Protein AF-A0A421F7A3-F1 (afdb_monomer)

Organism: NCBI:txid325452

Solvent-accessible surface area (backbone atoms only — not comparable to full-atom values): 16219 Å² total; per-residue (Å²): 132,57,74,64,58,56,51,49,53,54,50,51,52,54,53,38,51,59,29,18,36,45,51,35,39,59,66,78,71,56,73,90,42,76,33,44,55,54,24,58,73,71,44,53,72,66,60,50,53,49,47,54,53,28,51,54,48,29,50,51,29,60,73,67,74,49,69,57,57,67,76,59,28,70,71,48,60,22,86,65,73,85,46,61,71,44,26,56,51,35,44,50,54,49,49,54,50,46,55,60,51,56,63,45,57,67,56,53,73,72,53,71,67,60,66,65,50,51,54,50,52,51,52,52,49,50,57,49,53,50,50,57,52,52,53,50,53,51,51,52,50,52,49,55,53,50,52,53,54,50,52,55,51,39,53,54,51,36,55,53,29,54,75,70,74,44,94,65,78,72,79,85,83,81,93,78,55,65,82,63,44,65,76,56,62,80,64,76,81,80,83,91,71,98,70,79,65,51,63,61,34,48,54,49,34,57,48,48,74,32,67,71,48,30,53,52,39,22,56,74,70,68,42,73,73,83,50,59,67,40,49,50,49,27,51,50,42,54,58,39,71,77,45,58,71,74,59,27,54,62,64,27,64,85,40,97,76,20,86,88,52,80,76,84,72,75,77,80,84,72,87,72,93,63,76,68,121

InterPro domains:
  IPR003197 Cytochrome b-c1 complex subunit 7 [PF02271] (2-98)
  IPR021475 Plasticity-Associated Neural Transcript Short/Early meiotic induction protein 1-like [PF11326] (195-271)
  IPR021475 Plasticity-Associated Neural Transcript Short/Early meiotic induction protein 1-like [PTHR28052] (119-275)
  IPR036544 Cytochrome b-c1 complex subunit 7 superfamily [G3DSA:1.10.1090.10] (2-103)
  IPR036544 Cytochrome b-c1 complex subunit 7 superfamily [SSF81524] (19-101)

Mean predicted aligned error: 20.63 Å

Radius of gyration: 34.87 Å; Cα contacts (8 Å, |Δi|>4): 153; chains: 1; bounding box: 75×52×94 Å

Sequence (277 aa):
MSLISKVAGLYQKSVSKSFGMYGLKYDDALVDTAAVQTALHWVTGEDYQSRTKRIARAADCSLKRSYLPDEIQAIQRPLDFYMSDKVVEAEKLAEERADLTRCNEDKYKQRSAAAISIAYLRAAAEKKKSRDREFARELFREETEFRKKITVKIEQANKMMTVLGSSKSFNVMSDSNIERAARFLQEEDGEGSKKMSCRWFLDRSFYCVTPGNQMTHFYRHGRVDECKTTWKNMYLCYRSSMMNEDKREEFLKDTPLDASKPSHVADVWEQKETPGW

Foldseek 3Di:
DDPVVVVVVVVVVVVLLVCLFLLAAPLLPDDPDPLNVVLLVVADPVVNVVSVVSVVSSVVCVVVVHTDDPVSSVVGDRHPDRRVVSSVVSVVVVVVVVVVVVVVVVVCVVDCPPPVVVVVVVVVVVVVVVVVVVVVVVVVVVVVVVVVVVVVVQVVVQVVCVVVVHPDHDDDDDPDCPVVCVVVPPDDDDDDDPQDDLVVLVVVLVCLPDPVNQVVCCQVPVDGDPSPLSVVVSVLSVVLVPDDPVVSQVSPPPDPNHPPDDDPDDPDDDDDPDGND

Secondary structure (DSSP, 8-state):
--HHHHHHHHHHHHHHHHHHHHT--GGGGS---HHHHHHHHTS-HHHHHHHHHHHHHHHHHHHTT----HHHHHH--TT--SSHHHHHHHHHHHHHHHHHHHHHHHHHHHS-THHHHHHHHHHHHHHHHHHHHHHHHHHHHHHHHHHHHHHHHHHHHHHHHHHTT------PPPSSSHHHHHHHTTSS--SS-----HHHHHHHHHHHHSHHHHHHHHHHHSS----HHHHHHHHHHHHHHTS-HHHHHHHHHTSTT-TTSPP------PPPSS---

pLDDT: mean 79.02, std 17.29, range [28.59, 97.75]

Structure (mmCIF, N/CA/C/O backbone):
data_AF-A0A421F7A3-F1
#
_entry.id   AF-A0A421F7A3-F1
#
loop_
_atom_site.group_PDB
_atom_site.id
_atom_site.type_symbol
_atom_site.label_atom_id
_atom_site.label_alt_id
_atom_site.label_comp_id
_atom_site.label_asym_id
_atom_site.label_entity_id
_atom_site.label_seq_id
_atom_site.pdbx_PDB_ins_code
_atom_site.Cartn_x
_atom_site.Cartn_y
_atom_site.Cartn_z
_atom_site.occupancy
_atom_site.B_iso_or_equiv
_atom_site.auth_seq_id
_atom_site.auth_comp_id
_atom_site.auth_asym_id
_atom_site.auth_atom_id
_atom_site.pdbx_PDB_model_num
ATOM 1 N N . MET A 1 1 ? 23.385 5.452 -31.930 1.00 61.88 1 MET A N 1
ATOM 2 C CA . MET A 1 1 ? 23.021 5.058 -30.548 1.00 61.88 1 MET A CA 1
ATOM 3 C C . MET A 1 1 ? 23.371 6.202 -29.609 1.00 61.88 1 MET A C 1
ATOM 5 O O . MET A 1 1 ? 24.553 6.472 -29.424 1.00 61.88 1 MET A O 1
ATOM 9 N N . SER A 1 2 ? 22.361 6.913 -29.098 1.00 87.50 2 SER A N 1
ATOM 10 C CA . SER A 1 2 ? 22.532 8.040 -28.164 1.00 87.50 2 SER A CA 1
ATOM 11 C C . SER A 1 2 ? 23.306 7.606 -26.909 1.00 87.50 2 SER A C 1
ATOM 13 O O . SER A 1 2 ? 23.197 6.451 -26.493 1.00 87.50 2 SER A O 1
ATOM 15 N N . LEU A 1 3 ? 24.065 8.508 -26.279 1.00 91.12 3 LEU A N 1
ATOM 16 C CA . LEU A 1 3 ? 24.760 8.243 -25.009 1.00 91.12 3 LEU A CA 1
ATOM 17 C C . LEU A 1 3 ? 23.792 7.673 -23.951 1.00 91.12 3 LEU A C 1
ATOM 19 O O . LEU A 1 3 ? 24.123 6.723 -23.247 1.00 91.12 3 LEU A O 1
ATOM 23 N N . ILE A 1 4 ? 22.552 8.171 -23.954 1.00 93.19 4 ILE A N 1
ATOM 24 C CA . ILE A 1 4 ? 21.453 7.732 -23.085 1.00 93.19 4 ILE A CA 1
ATOM 25 C C . ILE A 1 4 ? 21.137 6.246 -23.291 1.00 93.19 4 ILE A C 1
ATOM 27 O O . ILE A 1 4 ? 21.011 5.510 -22.320 1.00 93.19 4 ILE A O 1
ATOM 31 N N . SER A 1 5 ? 21.085 5.768 -24.539 1.00 93.44 5 SER A N 1
ATOM 32 C CA . SER A 1 5 ? 20.798 4.353 -24.831 1.00 93.44 5 SER A CA 1
ATOM 33 C C . SER A 1 5 ? 21.879 3.406 -24.296 1.00 93.44 5 SER A C 1
ATOM 35 O O . SER A 1 5 ? 21.574 2.312 -23.828 1.00 93.44 5 SER A O 1
ATOM 37 N N . LYS A 1 6 ? 23.147 3.841 -24.298 1.00 94.31 6 LYS A N 1
ATOM 38 C CA . LYS A 1 6 ? 24.259 3.055 -23.745 1.00 94.31 6 LYS A CA 1
ATOM 39 C C . LYS A 1 6 ? 24.191 2.997 -22.219 1.00 94.31 6 LYS A C 1
ATOM 41 O O . LYS A 1 6 ? 24.349 1.922 -21.648 1.00 94.31 6 LYS A O 1
ATOM 46 N N . VAL A 1 7 ? 23.915 4.133 -21.575 1.00 95.81 7 VAL A N 1
ATOM 47 C CA . VAL A 1 7 ? 23.733 4.215 -20.115 1.00 95.81 7 VAL A CA 1
ATOM 48 C C . VAL A 1 7 ? 22.524 3.386 -19.672 1.00 95.81 7 VAL A C 1
ATOM 50 O O . VAL A 1 7 ? 22.637 2.603 -18.732 1.00 95.81 7 VAL A O 1
ATOM 53 N N . ALA A 1 8 ? 21.406 3.473 -20.397 1.00 95.50 8 ALA A N 1
ATOM 54 C CA . ALA A 1 8 ? 20.211 2.675 -20.140 1.00 95.50 8 ALA A CA 1
ATOM 55 C C . ALA A 1 8 ? 20.500 1.169 -20.228 1.00 95.50 8 ALA A C 1
ATOM 57 O O . ALA A 1 8 ? 20.115 0.423 -19.333 1.00 95.50 8 ALA A O 1
ATOM 58 N N . GLY A 1 9 ? 21.258 0.723 -21.236 1.00 95.56 9 GLY A N 1
ATOM 59 C CA . GLY A 1 9 ? 21.658 -0.681 -21.356 1.00 95.56 9 GLY A CA 1
ATOM 60 C C . GLY A 1 9 ? 22.547 -1.174 -20.205 1.00 95.56 9 GLY A C 1
ATOM 61 O O . GLY A 1 9 ? 22.405 -2.314 -19.760 1.00 95.56 9 GLY A O 1
ATOM 62 N N . LEU A 1 10 ? 23.447 -0.332 -19.684 1.00 95.56 10 LEU A N 1
ATOM 63 C CA . LEU A 1 10 ? 24.256 -0.666 -18.502 1.00 95.56 10 LEU A CA 1
ATOM 64 C C . LEU A 1 10 ? 23.389 -0.783 -17.243 1.00 95.56 10 LEU A C 1
ATOM 66 O O . LEU A 1 10 ? 23.525 -1.747 -16.487 1.00 95.56 10 LEU A O 1
ATOM 70 N N . TYR A 1 11 ? 22.470 0.164 -17.050 1.00 95.44 11 TYR A N 1
ATOM 71 C CA . TYR A 1 11 ? 21.529 0.142 -15.935 1.00 95.44 11 TYR A CA 1
ATOM 72 C C . TYR A 1 11 ? 20.622 -1.091 -15.991 1.00 95.44 11 TYR A C 1
ATOM 74 O O . TYR A 1 11 ? 20.520 -1.827 -15.014 1.00 95.44 11 TYR A O 1
ATOM 82 N N . GLN A 1 12 ? 20.057 -1.388 -17.160 1.00 95.12 12 GLN A N 1
ATOM 83 C CA . GLN A 1 12 ? 19.213 -2.555 -17.391 1.00 95.12 12 GLN A CA 1
ATOM 84 C C . GLN A 1 12 ? 19.932 -3.865 -17.041 1.00 95.12 12 GLN A C 1
ATOM 86 O O . GLN A 1 12 ? 19.334 -4.737 -16.412 1.00 95.12 12 GLN A O 1
ATOM 91 N N . LYS A 1 13 ? 21.221 -4.005 -17.382 1.00 95.19 13 LYS A N 1
ATOM 92 C CA . LYS A 1 13 ? 22.033 -5.170 -16.987 1.00 95.19 13 LYS A CA 1
ATOM 93 C C . LYS A 1 13 ? 22.236 -5.255 -15.475 1.00 95.19 13 LYS A C 1
ATOM 95 O O . LYS A 1 13 ? 22.105 -6.340 -14.915 1.00 95.19 13 LYS A O 1
ATOM 100 N N . SER A 1 14 ? 22.530 -4.130 -14.825 1.00 96.12 14 SER A N 1
ATOM 101 C CA . SER A 1 14 ? 22.679 -4.059 -13.365 1.00 96.12 14 SER A CA 1
ATOM 102 C C . SER A 1 14 ? 21.389 -4.480 -12.654 1.00 96.12 14 SER A C 1
ATOM 104 O O . SER A 1 14 ? 21.396 -5.372 -11.810 1.00 96.12 14 SER A O 1
ATOM 106 N N . VAL A 1 15 ? 20.259 -3.916 -13.082 1.00 95.25 15 VAL A N 1
ATOM 107 C CA . VAL A 1 15 ? 18.926 -4.224 -12.559 1.00 95.25 15 VAL A CA 1
ATOM 108 C C . VAL A 1 15 ? 18.556 -5.687 -12.799 1.00 95.25 15 VAL A C 1
ATOM 110 O O . VAL A 1 15 ? 18.125 -6.372 -11.875 1.00 95.25 15 VAL A O 1
ATOM 113 N N . SER A 1 16 ? 18.793 -6.203 -14.008 1.00 94.31 16 SER A N 1
ATOM 114 C CA . SER A 1 16 ? 18.526 -7.609 -14.336 1.00 94.31 16 SER A CA 1
ATOM 115 C C . SER A 1 16 ? 19.348 -8.557 -13.465 1.00 94.31 16 SER A C 1
ATOM 117 O O . SER A 1 16 ? 18.815 -9.548 -12.976 1.00 94.31 16 SER A O 1
ATOM 119 N N . LYS A 1 17 ? 20.623 -8.238 -13.207 1.00 94.69 17 LYS A N 1
ATOM 120 C CA . LYS A 1 17 ? 21.463 -9.020 -12.293 1.00 94.69 17 LYS A CA 1
ATOM 121 C C . LYS A 1 17 ? 20.878 -9.023 -10.879 1.00 94.69 17 LYS A C 1
ATOM 123 O O . LYS A 1 17 ? 20.743 -10.088 -10.287 1.00 94.69 17 LYS A O 1
ATOM 128 N N . SER A 1 18 ? 20.473 -7.858 -10.373 1.00 94.31 18 SER A N 1
ATOM 129 C CA . SER A 1 18 ? 19.852 -7.728 -9.050 1.00 94.31 18 SER A CA 1
ATOM 130 C C . SER A 1 18 ? 18.579 -8.556 -8.906 1.00 94.31 18 SER A C 1
ATOM 132 O O . SER A 1 18 ? 18.425 -9.270 -7.921 1.00 94.31 18 SER A O 1
ATOM 134 N N . PHE A 1 19 ? 17.696 -8.528 -9.904 1.00 95.50 19 PHE A N 1
ATOM 135 C CA . PHE A 1 19 ? 16.487 -9.352 -9.907 1.00 95.50 19 PHE A CA 1
ATOM 136 C C . PHE A 1 19 ? 16.786 -10.850 -10.055 1.00 95.50 19 PHE A C 1
ATOM 138 O O . PHE A 1 19 ? 16.147 -11.669 -9.392 1.00 95.50 19 PHE A O 1
ATOM 145 N N . GLY A 1 20 ? 17.795 -11.211 -10.855 1.00 95.12 20 GLY A N 1
ATOM 146 C CA . GLY A 1 20 ? 18.266 -12.587 -11.014 1.00 95.12 20 GLY A CA 1
ATOM 147 C C . GLY A 1 20 ? 18.721 -13.219 -9.696 1.00 95.12 20 GLY A C 1
ATOM 148 O O . GLY A 1 20 ? 18.349 -14.359 -9.424 1.00 95.12 20 GLY A O 1
ATOM 149 N N . MET A 1 21 ? 19.412 -12.459 -8.834 1.00 95.06 21 MET A N 1
ATOM 150 C CA . MET A 1 21 ? 19.870 -12.926 -7.513 1.00 95.06 21 MET A CA 1
ATOM 151 C C . MET A 1 21 ? 18.731 -13.403 -6.595 1.00 95.06 21 MET A C 1
ATOM 153 O O . MET A 1 21 ? 18.939 -14.301 -5.782 1.00 95.06 21 MET A O 1
ATOM 157 N N . TYR A 1 22 ? 17.529 -12.835 -6.733 1.00 95.88 22 TYR A N 1
ATOM 158 C CA . TYR A 1 22 ? 16.337 -13.210 -5.956 1.00 95.88 22 TYR A CA 1
ATOM 159 C C . TYR A 1 22 ? 15.334 -14.062 -6.757 1.00 95.88 22 TYR A C 1
ATOM 161 O O . TYR A 1 22 ? 14.334 -14.548 -6.222 1.00 95.88 22 TYR A O 1
ATOM 169 N N . GLY A 1 23 ? 15.585 -14.261 -8.054 1.00 95.38 23 GLY A N 1
ATOM 170 C CA . GLY A 1 23 ? 14.659 -14.913 -8.976 1.00 95.38 23 GLY A CA 1
ATOM 171 C C . GLY A 1 23 ? 13.343 -14.158 -9.154 1.00 95.38 23 GLY A C 1
ATOM 172 O O . GLY A 1 23 ? 12.286 -14.784 -9.240 1.00 95.38 23 GLY A O 1
ATOM 173 N N . LEU A 1 24 ? 13.398 -12.830 -9.162 1.00 96.06 24 LEU A N 1
ATOM 174 C CA . LEU A 1 24 ? 12.256 -11.958 -9.427 1.00 96.06 24 LEU A CA 1
ATOM 175 C C . LEU A 1 24 ? 12.208 -11.562 -10.908 1.00 96.06 24 LEU A C 1
ATOM 177 O O . LEU A 1 24 ? 13.238 -11.502 -11.584 1.00 96.06 24 LEU A O 1
ATOM 181 N N . LYS A 1 25 ? 11.006 -11.262 -11.400 1.00 95.94 25 LYS A N 1
ATOM 182 C CA . LYS A 1 25 ? 10.804 -10.536 -12.659 1.00 95.94 25 LYS A CA 1
ATOM 183 C C . LYS A 1 25 ? 10.617 -9.046 -12.376 1.00 95.94 25 LYS A C 1
ATOM 185 O O . LYS A 1 25 ? 10.201 -8.677 -11.282 1.00 95.94 25 LYS A O 1
ATOM 190 N N . TYR A 1 26 ? 10.884 -8.195 -13.365 1.00 95.31 26 TYR A N 1
ATOM 191 C CA . TYR A 1 26 ? 10.729 -6.743 -13.235 1.00 95.31 26 TYR A CA 1
ATOM 192 C C . TYR A 1 26 ? 9.310 -6.345 -12.796 1.00 95.31 26 TYR A C 1
ATOM 194 O O . TYR A 1 26 ? 9.146 -5.567 -11.859 1.00 95.31 26 TYR A O 1
ATOM 202 N N . ASP A 1 27 ? 8.295 -6.967 -13.400 1.00 95.25 27 ASP A N 1
ATOM 203 C CA . ASP A 1 27 ? 6.878 -6.732 -13.093 1.00 95.25 27 ASP A CA 1
ATOM 204 C C . ASP A 1 27 ? 6.492 -7.075 -11.644 1.00 95.25 27 ASP A C 1
ATOM 206 O O . ASP A 1 27 ? 5.523 -6.536 -11.112 1.00 95.25 27 ASP A O 1
ATOM 210 N N . ASP A 1 28 ? 7.252 -7.951 -10.975 1.00 95.12 28 ASP A N 1
ATOM 211 C CA . ASP A 1 28 ? 6.995 -8.322 -9.580 1.00 95.12 28 ASP A CA 1
ATOM 212 C C . ASP A 1 28 ? 7.339 -7.176 -8.607 1.00 95.12 28 ASP A C 1
ATOM 214 O O . ASP A 1 28 ? 6.849 -7.174 -7.480 1.00 95.12 28 ASP A O 1
ATOM 218 N N . ALA A 1 29 ? 8.165 -6.213 -9.034 1.00 93.50 29 ALA A N 1
ATOM 219 C CA . ALA A 1 29 ? 8.611 -5.067 -8.240 1.00 93.50 29 ALA A CA 1
ATOM 220 C C . ALA A 1 29 ? 7.962 -3.735 -8.654 1.00 93.50 29 ALA A C 1
ATOM 222 O O . ALA A 1 29 ? 8.392 -2.673 -8.197 1.00 93.50 29 ALA A O 1
ATOM 223 N N . LEU A 1 30 ? 6.941 -3.776 -9.516 1.00 93.75 30 LEU A N 1
ATOM 224 C CA . LEU A 1 30 ? 6.127 -2.602 -9.813 1.00 93.75 30 LEU A CA 1
ATOM 225 C C . LEU A 1 30 ? 5.392 -2.133 -8.552 1.00 93.75 30 LEU A C 1
ATOM 227 O O . LEU A 1 30 ? 4.973 -2.935 -7.720 1.00 93.75 30 LEU A O 1
ATOM 231 N N . VAL A 1 31 ? 5.237 -0.816 -8.420 1.00 94.06 31 VAL A N 1
ATOM 232 C CA . VAL A 1 31 ? 4.483 -0.210 -7.317 1.00 94.06 31 VAL A CA 1
ATOM 233 C C . VAL A 1 31 ? 3.007 -0.580 -7.463 1.00 94.06 31 VAL A C 1
ATOM 235 O O . VAL A 1 31 ? 2.448 -0.439 -8.548 1.00 94.06 31 VAL A O 1
ATOM 238 N N . ASP A 1 32 ? 2.370 -1.006 -6.371 1.00 91.62 32 ASP A N 1
ATOM 239 C CA . ASP A 1 32 ? 0.957 -1.402 -6.336 1.00 91.62 32 ASP A CA 1
ATOM 240 C C . ASP A 1 32 ? 0.011 -0.192 -6.493 1.00 91.62 32 ASP A C 1
ATOM 242 O O . ASP A 1 32 ? -0.639 0.260 -5.551 1.00 91.62 32 ASP A O 1
ATOM 246 N N . THR A 1 33 ? -0.068 0.356 -7.706 1.00 94.75 33 THR A N 1
ATOM 247 C CA . THR A 1 33 ? -1.068 1.359 -8.087 1.00 94.75 33 THR A CA 1
ATOM 248 C C . THR A 1 33 ? -2.417 0.693 -8.380 1.00 94.75 33 THR A C 1
ATOM 250 O O . THR A 1 33 ? -2.507 -0.517 -8.601 1.00 94.75 33 THR A O 1
ATOM 253 N N . ALA A 1 34 ? -3.495 1.482 -8.438 1.00 94.12 34 ALA A N 1
ATOM 254 C CA . ALA A 1 34 ? -4.821 0.967 -8.796 1.00 94.12 34 ALA A CA 1
ATOM 255 C C . ALA A 1 34 ? -4.841 0.291 -10.185 1.00 94.12 34 ALA A C 1
ATOM 257 O O . ALA A 1 34 ? -5.519 -0.721 -10.374 1.00 94.12 34 ALA A O 1
ATOM 258 N N . ALA A 1 35 ? -4.059 0.810 -11.139 1.00 95.06 35 ALA A N 1
ATOM 259 C CA . ALA A 1 35 ? -3.911 0.219 -12.467 1.00 95.06 35 ALA A CA 1
ATOM 260 C C . ALA A 1 35 ? -3.188 -1.134 -12.410 1.00 95.06 35 ALA A C 1
ATOM 262 O O . ALA A 1 35 ? -3.643 -2.092 -13.028 1.00 95.06 35 ALA A O 1
ATOM 263 N N . VAL A 1 36 ? -2.127 -1.248 -11.604 1.00 95.25 36 VAL A N 1
ATOM 264 C CA . VAL A 1 36 ? -1.386 -2.506 -11.410 1.00 95.25 36 VAL A CA 1
ATOM 265 C C . VAL A 1 36 ? -2.254 -3.579 -10.754 1.00 95.25 36 VAL A C 1
ATOM 267 O O . VAL A 1 36 ? -2.269 -4.716 -11.217 1.00 95.25 36 VAL A O 1
ATOM 270 N N . GLN A 1 37 ? -3.042 -3.229 -9.735 1.00 94.50 37 GLN A N 1
ATOM 271 C CA . GLN A 1 37 ? -3.976 -4.168 -9.100 1.00 94.50 37 GLN A CA 1
ATOM 272 C C . GLN A 1 37 ? -5.059 -4.648 -10.076 1.00 94.50 37 GLN A C 1
ATOM 274 O O . GLN A 1 37 ? -5.380 -5.834 -10.134 1.00 94.50 37 GLN A O 1
ATOM 279 N N . THR A 1 38 ? -5.578 -3.739 -10.903 1.00 94.75 38 THR A N 1
ATOM 280 C CA . THR A 1 38 ? -6.544 -4.080 -11.956 1.00 94.75 38 THR A CA 1
ATOM 281 C C . THR A 1 38 ? -5.917 -5.005 -13.004 1.00 94.75 38 THR A C 1
ATOM 283 O O . THR A 1 38 ? -6.497 -6.035 -13.344 1.00 94.75 38 THR A O 1
ATOM 286 N N . ALA A 1 39 ? -4.703 -4.689 -13.459 1.00 96.00 39 ALA A N 1
ATOM 287 C CA . ALA A 1 39 ? -3.951 -5.508 -14.403 1.00 96.00 39 ALA A CA 1
ATOM 288 C C . ALA A 1 39 ? -3.663 -6.907 -13.843 1.00 96.00 39 ALA A C 1
ATOM 290 O O . ALA A 1 39 ? -3.784 -7.891 -14.570 1.00 96.00 39 ALA A O 1
ATOM 291 N N . LEU A 1 40 ? -3.354 -7.016 -12.547 1.00 94.56 40 LEU A N 1
ATOM 292 C CA . LEU A 1 40 ? -3.094 -8.285 -11.871 1.00 94.56 40 LEU A CA 1
ATOM 293 C C . LEU A 1 40 ? -4.320 -9.213 -11.877 1.00 94.56 40 LEU A C 1
ATOM 295 O O . LEU A 1 40 ? -4.162 -10.425 -12.008 1.00 94.56 40 LEU A O 1
ATOM 299 N N . HIS A 1 41 ? -5.536 -8.662 -11.808 1.00 92.94 41 HIS A N 1
ATOM 300 C CA . HIS A 1 41 ? -6.772 -9.435 -11.971 1.00 92.94 41 HIS A CA 1
ATOM 301 C C . HIS A 1 41 ? -7.003 -9.937 -13.408 1.00 92.94 41 HIS A C 1
ATOM 303 O O . HIS A 1 41 ? -7.769 -10.879 -13.601 1.00 92.94 41 HIS A O 1
ATOM 309 N N . TRP A 1 42 ? -6.355 -9.342 -14.415 1.00 94.44 42 TRP A N 1
ATOM 310 C CA . TRP A 1 42 ? -6.432 -9.766 -15.822 1.00 94.44 42 TRP A CA 1
ATOM 311 C C . TRP A 1 42 ? -5.322 -10.739 -16.232 1.00 94.44 42 TRP A C 1
ATOM 313 O O . TRP A 1 42 ? -5.280 -11.193 -17.383 1.00 94.44 42 TRP A O 1
ATOM 323 N N . VAL A 1 43 ? -4.369 -11.005 -15.340 1.00 93.94 43 VAL A N 1
ATOM 324 C CA . VAL A 1 43 ? -3.293 -11.975 -15.555 1.00 93.94 43 VAL A CA 1
ATOM 325 C C . VAL A 1 43 ? -3.857 -13.395 -15.434 1.00 93.94 43 VAL A C 1
ATOM 327 O O . VAL A 1 43 ? -4.808 -13.647 -14.694 1.00 93.94 43 VAL A O 1
ATOM 330 N N . THR A 1 44 ? -3.288 -14.336 -16.190 1.00 92.12 44 THR A N 1
ATOM 331 C CA . THR A 1 44 ? -3.701 -15.743 -16.127 1.00 92.12 44 THR A CA 1
ATOM 332 C C . THR A 1 44 ? -3.430 -16.324 -14.734 1.00 92.12 44 THR A C 1
ATOM 334 O O . THR A 1 44 ? -2.512 -15.906 -14.025 1.00 92.12 44 THR A O 1
ATOM 337 N N . GLY A 1 45 ? -4.213 -17.327 -14.327 1.00 91.56 45 GLY A N 1
ATOM 338 C CA . GLY A 1 45 ? -4.030 -17.959 -13.018 1.00 91.56 45 GLY A CA 1
ATOM 339 C C . GLY A 1 45 ? -2.630 -18.560 -12.817 1.00 91.56 45 GLY A C 1
ATOM 340 O O . GLY A 1 45 ? -2.109 -18.525 -11.704 1.00 91.56 45 GLY A O 1
ATOM 341 N N . GLU A 1 46 ? -1.996 -19.067 -13.878 1.00 93.06 46 GLU A N 1
ATOM 342 C CA . GLU A 1 46 ? -0.650 -19.653 -13.823 1.00 93.06 46 GLU A CA 1
ATOM 343 C C . GLU A 1 46 ? 0.429 -18.597 -13.551 1.00 93.06 46 GLU A C 1
ATOM 345 O O . GLU A 1 46 ? 1.269 -18.775 -12.661 1.00 93.06 46 GLU A O 1
ATOM 350 N N . ASP A 1 47 ? 0.376 -17.470 -14.260 1.00 93.06 47 ASP A N 1
ATOM 351 C CA . ASP A 1 47 ? 1.306 -16.358 -14.067 1.00 93.06 47 ASP A CA 1
ATOM 352 C C . ASP A 1 47 ? 1.142 -15.729 -12.682 1.00 93.06 47 ASP A C 1
ATOM 354 O O . ASP A 1 47 ? 2.138 -15.423 -12.019 1.00 93.06 47 ASP A O 1
ATOM 358 N N . TYR A 1 48 ? -0.101 -15.613 -12.202 1.00 94.00 48 TYR A N 1
ATOM 359 C CA . TYR A 1 48 ? -0.406 -15.129 -10.857 1.00 94.00 48 TYR A CA 1
ATOM 360 C C . TYR A 1 48 ? 0.178 -16.050 -9.777 1.00 94.00 48 TYR A C 1
ATOM 362 O O . TYR A 1 48 ? 0.875 -15.595 -8.868 1.00 94.00 48 TYR A O 1
ATOM 370 N N . GLN A 1 49 ? -0.036 -17.365 -9.888 1.00 95.75 49 GLN A N 1
ATOM 371 C CA . GLN A 1 49 ? 0.548 -18.335 -8.955 1.00 95.75 49 GLN A CA 1
ATOM 372 C C . GLN A 1 49 ? 2.079 -18.306 -9.000 1.00 95.75 49 GLN A C 1
ATOM 374 O O . GLN A 1 49 ? 2.742 -18.370 -7.961 1.00 95.75 49 GLN A O 1
ATOM 379 N N . SER A 1 50 ? 2.647 -18.190 -10.200 1.00 94.62 50 SER A N 1
ATOM 380 C CA . SER A 1 50 ? 4.089 -18.094 -10.401 1.00 94.62 50 SER A CA 1
ATOM 381 C C . SER A 1 50 ? 4.657 -16.815 -9.782 1.00 94.62 50 SER A C 1
ATOM 383 O O . SER A 1 50 ? 5.693 -16.884 -9.121 1.00 94.62 50 SER A O 1
ATOM 385 N N . ARG A 1 51 ? 3.965 -15.673 -9.903 1.00 95.12 51 ARG A N 1
ATOM 386 C CA . ARG A 1 51 ? 4.299 -14.410 -9.223 1.00 95.12 51 ARG A CA 1
ATOM 387 C C . ARG A 1 51 ? 4.334 -14.591 -7.712 1.00 95.12 51 ARG A C 1
ATOM 389 O O . ARG A 1 51 ? 5.345 -14.279 -7.089 1.00 95.12 51 ARG A O 1
ATOM 396 N N . THR A 1 52 ? 3.282 -15.157 -7.128 1.00 96.12 52 THR A N 1
ATOM 397 C CA . THR A 1 52 ? 3.210 -15.375 -5.676 1.00 96.12 52 THR A CA 1
ATOM 398 C C . THR A 1 52 ? 4.359 -16.256 -5.180 1.00 96.12 52 THR A C 1
ATOM 400 O O . THR A 1 52 ? 4.989 -15.934 -4.173 1.00 96.12 52 THR A O 1
ATOM 403 N N . LYS A 1 53 ? 4.712 -17.319 -5.917 1.00 96.69 53 LYS A N 1
ATOM 404 C CA . LYS A 1 53 ? 5.867 -18.177 -5.592 1.00 96.69 53 LYS A CA 1
ATOM 405 C C . LYS A 1 53 ? 7.202 -17.426 -5.684 1.00 96.69 53 LYS A C 1
ATOM 407 O O . LYS A 1 53 ? 8.051 -17.605 -4.811 1.00 96.69 53 LYS A O 1
ATOM 412 N N . ARG A 1 54 ? 7.400 -16.585 -6.709 1.00 96.19 54 ARG A N 1
ATOM 413 C CA . ARG A 1 54 ? 8.620 -15.765 -6.860 1.00 96.19 54 ARG A CA 1
ATOM 414 C C . ARG A 1 54 ? 8.767 -14.758 -5.722 1.00 96.19 54 ARG A C 1
ATOM 416 O O . ARG A 1 54 ? 9.841 -14.687 -5.133 1.00 96.19 54 ARG A O 1
ATOM 423 N N . ILE A 1 55 ? 7.694 -14.048 -5.372 1.00 96.19 55 ILE A N 1
ATOM 424 C CA . ILE A 1 55 ? 7.684 -13.071 -4.272 1.00 96.19 55 ILE A CA 1
ATOM 425 C C . ILE A 1 55 ? 7.961 -13.760 -2.933 1.00 96.19 55 ILE A C 1
ATOM 427 O O . ILE A 1 55 ? 8.806 -13.292 -2.174 1.00 96.19 55 ILE A O 1
ATOM 431 N N . ALA A 1 56 ? 7.321 -14.903 -2.664 1.00 97.75 56 ALA A N 1
ATOM 432 C CA . ALA A 1 56 ? 7.562 -15.671 -1.442 1.00 97.75 56 ALA A CA 1
ATOM 433 C C . ALA A 1 56 ? 9.028 -16.121 -1.322 1.00 97.75 56 ALA A C 1
ATOM 435 O O . ALA A 1 56 ? 9.643 -15.970 -0.267 1.00 97.75 56 ALA A O 1
ATOM 436 N N . ARG A 1 57 ? 9.618 -16.611 -2.420 1.00 96.19 57 ARG A N 1
ATOM 437 C CA . ARG A 1 57 ? 11.040 -16.977 -2.466 1.00 96.19 57 ARG A CA 1
ATOM 438 C C . ARG A 1 57 ? 11.950 -15.771 -2.248 1.00 96.19 57 ARG A C 1
ATOM 440 O O . ARG A 1 57 ? 12.896 -15.862 -1.476 1.00 96.19 57 ARG A O 1
ATOM 447 N N . ALA A 1 58 ? 11.678 -14.651 -2.912 1.00 97.19 58 ALA A N 1
ATOM 448 C CA . ALA A 1 58 ? 12.481 -13.442 -2.770 1.00 97.19 58 ALA A CA 1
ATOM 449 C C . ALA A 1 58 ? 12.434 -12.890 -1.338 1.00 97.19 58 ALA A C 1
ATOM 451 O O . ALA A 1 58 ? 13.467 -12.493 -0.801 1.00 97.19 58 ALA A O 1
ATOM 452 N N . ALA A 1 59 ? 11.261 -12.931 -0.701 1.00 96.94 59 ALA A N 1
ATOM 453 C CA . ALA A 1 59 ? 11.092 -12.568 0.700 1.00 96.94 59 ALA A CA 1
ATOM 454 C C . ALA A 1 59 ? 11.896 -13.491 1.631 1.00 96.94 59 ALA A C 1
ATOM 456 O O . ALA A 1 59 ? 12.563 -12.997 2.536 1.00 96.94 59 ALA A O 1
ATOM 457 N N . ASP A 1 60 ? 11.903 -14.805 1.381 1.00 97.44 60 ASP A N 1
ATOM 458 C CA . ASP A 1 60 ? 12.711 -15.771 2.139 1.00 97.44 60 ASP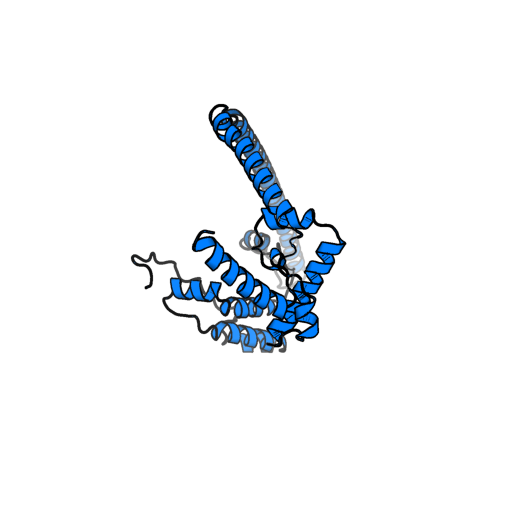 A CA 1
ATOM 459 C C . ASP A 1 60 ? 14.221 -15.522 1.970 1.00 97.44 60 ASP A C 1
ATOM 461 O O . ASP A 1 60 ? 14.951 -15.425 2.958 1.00 97.44 60 ASP A O 1
ATOM 465 N N . CYS A 1 61 ? 14.689 -15.322 0.734 1.00 95.62 61 CYS A N 1
ATOM 466 C CA . CYS A 1 61 ? 16.074 -14.948 0.437 1.00 95.62 61 CYS A CA 1
ATOM 467 C C . CYS A 1 61 ? 16.476 -13.641 1.143 1.00 95.62 61 CYS A C 1
ATOM 469 O O . CYS A 1 61 ? 17.533 -13.581 1.775 1.00 95.62 61 CYS A O 1
ATOM 471 N N . SER A 1 62 ? 15.613 -12.619 1.097 1.00 95.25 62 SER A N 1
ATOM 472 C CA . SER A 1 62 ? 15.826 -11.330 1.766 1.00 95.25 62 SER A CA 1
ATOM 473 C C . SER A 1 62 ? 15.877 -11.477 3.287 1.00 95.25 62 SER A C 1
ATOM 475 O O . SER A 1 62 ? 16.760 -10.913 3.933 1.00 95.25 62 SER A O 1
ATOM 477 N N . LEU A 1 63 ? 14.961 -12.255 3.868 1.00 97.38 63 LEU A N 1
ATOM 478 C CA . LEU A 1 63 ? 14.914 -12.514 5.306 1.00 97.38 63 LEU A CA 1
ATOM 479 C C . LEU A 1 63 ? 16.175 -13.250 5.779 1.00 97.38 63 LEU A C 1
ATOM 481 O O . LEU A 1 63 ? 16.747 -12.904 6.811 1.00 97.38 63 LEU A O 1
ATOM 485 N N . LYS A 1 64 ? 16.645 -14.221 4.990 1.00 97.00 64 LYS A N 1
ATOM 486 C CA . LYS A 1 64 ? 17.870 -14.993 5.248 1.00 97.00 64 LYS A CA 1
ATOM 487 C C . LYS A 1 64 ? 19.156 -14.255 4.877 1.00 97.00 64 LYS A C 1
ATOM 489 O O . LYS A 1 64 ? 20.234 -14.772 5.154 1.00 97.00 64 LYS A O 1
ATOM 494 N N . ARG A 1 65 ? 19.065 -13.074 4.250 1.00 95.31 65 ARG A N 1
ATOM 495 C CA . ARG A 1 65 ? 20.210 -12.327 3.695 1.00 95.31 65 ARG A CA 1
ATOM 496 C C . ARG A 1 65 ? 21.092 -13.204 2.794 1.00 95.31 65 ARG A C 1
ATOM 498 O O . ARG A 1 65 ? 22.317 -13.152 2.864 1.00 95.31 65 ARG A O 1
ATOM 505 N N . SER A 1 66 ? 20.452 -14.032 1.972 1.00 95.38 66 SER A N 1
ATOM 506 C CA . SER A 1 66 ? 21.105 -14.988 1.072 1.00 95.38 66 SER A CA 1
ATOM 507 C C . SER A 1 66 ? 20.574 -14.838 -0.351 1.00 95.38 66 SER A C 1
ATOM 509 O O . SER A 1 66 ? 19.465 -14.343 -0.552 1.00 95.38 66 SER A O 1
ATOM 511 N N . TYR A 1 67 ? 21.365 -15.266 -1.333 1.00 95.81 67 TYR A N 1
ATOM 512 C CA . TYR A 1 67 ? 21.003 -15.219 -2.749 1.00 95.81 67 TYR A CA 1
ATOM 513 C C . TYR A 1 67 ? 20.728 -16.615 -3.293 1.00 95.81 67 TYR A C 1
ATOM 515 O O . TYR A 1 67 ? 21.144 -17.624 -2.719 1.00 95.81 67 TYR A O 1
ATOM 523 N N . LEU A 1 68 ? 20.026 -16.665 -4.420 1.00 96.12 68 LEU A N 1
ATOM 524 C CA . LEU A 1 68 ? 19.791 -17.902 -5.147 1.00 96.12 68 LEU A CA 1
ATOM 525 C C . LEU A 1 68 ? 21.120 -18.435 -5.726 1.00 96.12 68 LEU A C 1
ATOM 527 O O . LEU A 1 68 ? 21.969 -17.626 -6.089 1.00 96.12 68 LEU A O 1
ATOM 531 N N . PRO A 1 69 ? 21.334 -19.756 -5.848 1.00 96.31 69 PRO A N 1
ATOM 532 C CA . PRO A 1 69 ? 22.549 -20.302 -6.460 1.00 96.31 69 PRO A CA 1
ATOM 533 C C . PRO A 1 69 ? 22.768 -19.813 -7.899 1.00 96.31 69 PRO A C 1
ATOM 535 O O . PRO A 1 69 ? 21.799 -19.638 -8.642 1.00 96.31 69 PRO A O 1
ATOM 538 N N . ASP A 1 70 ? 24.029 -19.646 -8.311 1.00 94.44 70 ASP A N 1
ATOM 539 C CA . ASP A 1 70 ? 24.403 -19.070 -9.616 1.00 94.44 70 ASP A CA 1
ATOM 540 C C . ASP A 1 70 ? 23.813 -19.838 -10.812 1.00 94.44 70 ASP A C 1
ATOM 542 O O . ASP A 1 70 ? 23.382 -19.232 -11.795 1.00 94.44 70 ASP A O 1
ATOM 546 N N . GLU A 1 71 ? 23.699 -21.164 -10.700 1.00 94.38 71 GLU A N 1
ATOM 547 C CA . GLU A 1 71 ? 23.044 -22.019 -11.701 1.00 94.38 71 GLU A CA 1
ATOM 548 C C . GLU A 1 71 ? 21.579 -21.621 -11.921 1.00 94.38 71 GLU A C 1
ATOM 550 O O . GLU A 1 71 ? 21.108 -21.523 -13.054 1.00 94.38 71 GLU A O 1
ATOM 555 N N . ILE A 1 72 ? 20.854 -21.334 -10.836 1.00 93.88 72 ILE A N 1
ATOM 556 C CA . ILE A 1 72 ? 19.444 -20.946 -10.904 1.00 93.88 72 ILE A CA 1
ATOM 557 C C . ILE A 1 72 ? 19.314 -19.495 -11.363 1.00 93.88 72 ILE A C 1
ATOM 559 O O . ILE A 1 72 ? 18.393 -19.200 -12.128 1.00 93.88 72 ILE A O 1
ATOM 563 N N . GLN A 1 73 ? 20.226 -18.607 -10.945 1.00 93.50 73 GLN A N 1
ATOM 564 C CA . GLN A 1 73 ? 20.268 -17.214 -11.406 1.00 93.50 73 GLN A CA 1
ATOM 565 C C . GLN A 1 73 ? 20.393 -17.136 -12.934 1.00 93.50 73 GLN A C 1
ATOM 567 O O . GLN A 1 73 ? 19.704 -16.330 -13.557 1.00 93.50 73 GLN A O 1
ATOM 572 N N . ALA A 1 74 ? 21.211 -18.001 -13.545 1.00 92.12 74 ALA A N 1
ATOM 573 C CA . ALA A 1 74 ? 21.418 -18.041 -14.993 1.00 92.12 74 ALA A CA 1
ATOM 574 C C . ALA A 1 74 ? 20.163 -18.453 -15.789 1.00 92.12 74 ALA A C 1
ATOM 576 O O . ALA A 1 74 ? 19.998 -18.042 -16.937 1.00 92.12 74 ALA A O 1
ATOM 577 N N . ILE A 1 75 ? 19.265 -19.238 -15.183 1.00 93.56 75 ILE A N 1
ATOM 578 C CA . ILE A 1 75 ? 17.992 -19.658 -15.796 1.00 93.56 75 ILE A CA 1
ATOM 579 C C . ILE A 1 75 ? 16.962 -18.518 -15.770 1.00 93.56 75 ILE A C 1
ATOM 581 O O . ILE A 1 75 ? 16.048 -18.482 -16.599 1.00 93.56 75 ILE A O 1
ATOM 585 N N . GLN A 1 76 ? 17.079 -17.587 -14.817 1.00 93.19 76 GLN A N 1
ATOM 586 C CA . GLN A 1 76 ? 16.084 -16.533 -14.641 1.00 93.19 76 GLN A CA 1
ATOM 587 C C . GLN A 1 76 ? 16.046 -15.591 -15.845 1.00 93.19 76 GLN A C 1
ATOM 589 O O . GLN A 1 76 ? 17.068 -15.225 -16.424 1.00 93.19 76 GLN A O 1
ATOM 594 N N . ARG A 1 77 ? 14.835 -15.129 -16.174 1.00 93.56 77 ARG A N 1
ATOM 595 C CA . ARG A 1 77 ? 14.583 -14.117 -17.207 1.00 93.56 77 ARG A CA 1
ATOM 596 C C . ARG A 1 77 ? 13.896 -12.899 -16.579 1.00 93.56 77 ARG A C 1
ATOM 598 O O . ARG A 1 77 ? 12.671 -12.810 -16.618 1.00 93.56 77 ARG A O 1
ATOM 605 N N . PRO A 1 78 ? 14.655 -11.965 -15.972 1.00 95.25 78 PRO A N 1
ATOM 606 C CA . PRO A 1 78 ? 14.077 -10.835 -15.239 1.00 95.25 78 PRO A CA 1
ATOM 607 C C . PRO A 1 78 ? 13.257 -9.863 -16.095 1.00 95.25 78 PRO A C 1
ATOM 609 O O . PRO A 1 78 ? 12.341 -9.228 -15.586 1.00 95.25 78 PRO A O 1
ATOM 612 N N . LEU A 1 79 ? 13.585 -9.747 -17.383 1.00 94.44 79 LEU A N 1
ATOM 613 C CA . LEU A 1 79 ? 12.970 -8.809 -18.333 1.00 94.44 79 LEU A CA 1
ATOM 614 C C . LEU A 1 79 ? 11.878 -9.452 -19.200 1.00 94.44 79 LEU A C 1
ATOM 616 O O . LEU A 1 79 ? 11.558 -8.954 -20.273 1.00 94.44 79 LEU A O 1
ATOM 620 N N . ASP A 1 80 ? 11.366 -10.600 -18.773 1.00 93.69 80 ASP A N 1
ATOM 621 C CA . ASP A 1 80 ? 10.241 -11.268 -19.416 1.00 93.69 80 ASP A CA 1
ATOM 622 C C . ASP A 1 80 ? 8.932 -10.752 -18.802 1.00 93.69 80 ASP A C 1
ATOM 624 O O . ASP A 1 80 ? 8.452 -11.291 -17.794 1.00 93.69 80 ASP A O 1
ATOM 628 N N . PHE A 1 81 ? 8.437 -9.648 -19.365 1.00 94.44 81 PHE A N 1
ATOM 629 C CA . PHE A 1 81 ? 7.278 -8.902 -18.878 1.00 94.44 81 PHE A CA 1
ATOM 630 C C . PHE A 1 81 ? 5.974 -9.655 -19.176 1.00 94.44 81 PHE A C 1
ATOM 632 O O . PHE A 1 81 ? 5.706 -10.026 -20.315 1.00 94.44 81 PHE A O 1
ATOM 639 N N . TYR A 1 82 ? 5.162 -9.879 -18.146 1.00 93.44 82 TYR A N 1
ATOM 640 C CA . TYR A 1 82 ? 3.872 -10.578 -18.233 1.00 93.44 82 TYR A CA 1
ATOM 641 C C . TYR A 1 82 ? 2.683 -9.673 -17.871 1.00 93.44 82 TYR A C 1
ATOM 643 O O . TYR A 1 82 ? 1.527 -10.041 -18.088 1.00 93.44 82 TYR A O 1
ATOM 651 N N . MET A 1 83 ? 2.950 -8.496 -17.297 1.00 94.19 83 MET A N 1
ATOM 652 C CA . MET A 1 83 ? 1.945 -7.573 -16.774 1.00 94.19 83 MET A CA 1
ATOM 653 C C . MET A 1 83 ? 2.050 -6.167 -17.379 1.00 94.19 83 MET A C 1
ATOM 655 O O . MET A 1 83 ? 1.032 -5.483 -17.430 1.00 94.19 83 MET A O 1
ATOM 659 N N . SER A 1 84 ? 3.220 -5.743 -17.878 1.00 92.31 84 SER A N 1
ATOM 660 C CA . SER A 1 84 ? 3.459 -4.386 -18.411 1.00 92.31 84 SER A CA 1
ATOM 661 C C . SER A 1 84 ? 2.374 -3.893 -19.373 1.00 92.31 84 SER A C 1
ATOM 663 O O . SER A 1 84 ? 1.837 -2.801 -19.200 1.00 92.31 84 SER A O 1
ATOM 665 N N . ASP A 1 85 ? 1.997 -4.723 -20.345 1.00 94.62 85 ASP A N 1
ATOM 666 C CA . ASP A 1 85 ? 1.043 -4.349 -21.394 1.00 94.62 85 ASP A CA 1
ATOM 667 C C . ASP A 1 85 ? -0.364 -4.144 -20.819 1.00 94.62 85 ASP A C 1
ATOM 669 O O . ASP A 1 85 ? -1.074 -3.209 -21.191 1.00 94.62 85 ASP A O 1
ATOM 673 N N . LYS A 1 86 ? -0.730 -4.971 -19.832 1.00 95.31 86 LYS A N 1
ATOM 674 C CA . LYS A 1 86 ? -2.008 -4.895 -19.113 1.00 95.31 86 LYS A CA 1
ATOM 675 C C . LYS A 1 86 ? -2.081 -3.657 -18.222 1.00 95.31 86 LYS A C 1
ATOM 677 O O . LYS A 1 86 ? -3.154 -3.087 -18.072 1.00 95.31 86 LYS A O 1
ATOM 682 N N . VAL A 1 87 ? -0.960 -3.225 -17.635 1.00 96.00 87 VAL A N 1
ATOM 683 C CA . VAL A 1 87 ? -0.905 -1.986 -16.836 1.00 96.00 87 VAL A CA 1
ATOM 684 C C . VAL A 1 87 ? -1.146 -0.776 -17.727 1.00 96.00 87 VAL A C 1
ATOM 686 O O . VAL A 1 87 ? -1.986 0.051 -17.393 1.00 96.00 87 VAL A O 1
ATOM 689 N N . VAL A 1 88 ? -0.489 -0.715 -18.888 1.00 96.31 88 VAL A N 1
ATOM 690 C CA . VAL A 1 88 ? -0.696 0.368 -19.864 1.00 96.31 88 VAL A CA 1
ATOM 691 C C . VAL A 1 88 ? -2.151 0.413 -20.335 1.00 96.31 88 VAL A C 1
ATOM 693 O O . VAL A 1 88 ? -2.732 1.488 -20.465 1.00 96.31 88 VAL A O 1
ATOM 696 N N . GLU A 1 89 ? -2.764 -0.745 -20.578 1.00 96.62 89 GLU A N 1
ATOM 697 C CA . GLU A 1 89 ? -4.188 -0.831 -20.909 1.00 96.62 89 GLU A CA 1
ATOM 698 C C . GLU A 1 89 ? -5.082 -0.353 -19.752 1.00 96.62 89 GLU A C 1
ATOM 700 O O . GLU A 1 89 ? -6.016 0.419 -19.968 1.00 96.62 89 GLU A O 1
ATOM 705 N N . ALA A 1 90 ? -4.775 -0.747 -18.513 1.00 96.81 90 ALA A N 1
ATOM 706 C CA . ALA A 1 90 ? -5.521 -0.328 -17.330 1.00 96.81 90 ALA A CA 1
ATOM 707 C C . ALA A 1 90 ? -5.431 1.183 -17.080 1.00 96.81 90 ALA A C 1
ATOM 709 O O . ALA A 1 90 ? -6.435 1.800 -16.722 1.00 96.81 90 ALA A O 1
ATOM 710 N N . GLU A 1 91 ? -4.259 1.781 -17.292 1.00 95.44 91 GLU A N 1
ATOM 711 C CA . GLU A 1 91 ? -4.047 3.226 -17.195 1.00 95.44 91 GLU A CA 1
ATOM 712 C C . GLU A 1 91 ? -4.851 3.980 -18.256 1.00 95.44 91 GLU A C 1
ATOM 714 O O . GLU A 1 91 ? -5.576 4.911 -17.908 1.00 95.44 91 GLU A O 1
ATOM 719 N N . LYS A 1 92 ? -4.820 3.529 -19.517 1.00 96.44 92 LYS A N 1
ATOM 720 C CA . LYS A 1 92 ? -5.634 4.115 -20.596 1.00 96.44 92 LYS A CA 1
ATOM 721 C C . LYS A 1 92 ? -7.124 4.038 -20.290 1.00 96.44 92 LYS A C 1
ATOM 723 O O . LYS A 1 92 ? -7.824 5.035 -20.397 1.00 96.44 92 LYS A O 1
ATOM 728 N N . LEU A 1 93 ? -7.612 2.884 -19.834 1.00 95.31 93 LEU A N 1
ATOM 729 C CA . LEU A 1 93 ? -9.016 2.728 -19.446 1.00 95.31 93 LEU A CA 1
ATOM 730 C C . LEU A 1 93 ? -9.389 3.604 -18.243 1.00 95.31 93 LEU A C 1
ATOM 732 O O . LEU A 1 93 ? -10.535 4.039 -18.126 1.00 95.31 93 LEU A O 1
ATOM 736 N N . ALA A 1 94 ? -8.458 3.842 -17.318 1.00 93.31 94 ALA A N 1
ATOM 737 C CA . ALA A 1 94 ? -8.672 4.758 -16.205 1.00 93.31 94 ALA A CA 1
ATOM 738 C C . ALA A 1 94 ? -8.736 6.218 -16.680 1.00 93.31 94 ALA A C 1
ATOM 740 O O . ALA A 1 94 ? -9.614 6.949 -16.229 1.00 93.31 94 ALA A O 1
ATOM 741 N N . GLU A 1 95 ? -7.869 6.619 -17.610 1.00 93.25 95 GLU A N 1
ATOM 742 C CA . GLU A 1 95 ? -7.870 7.945 -18.235 1.00 93.25 95 GLU A CA 1
ATOM 743 C C . GLU A 1 95 ? -9.140 8.181 -19.065 1.00 93.25 95 GLU A C 1
ATOM 745 O O . GLU A 1 95 ? -9.830 9.174 -18.855 1.00 93.25 95 GLU A O 1
ATOM 750 N N . GLU A 1 96 ? -9.543 7.217 -19.897 1.00 92.88 96 GLU A N 1
ATOM 751 C CA . GLU A 1 96 ? -10.798 7.268 -20.659 1.00 92.88 96 GLU A CA 1
ATOM 752 C C . GLU A 1 96 ? -12.015 7.413 -19.735 1.00 92.88 96 GLU A C 1
ATOM 754 O O . GLU A 1 96 ? -12.901 8.239 -19.971 1.00 92.88 96 GLU A O 1
ATOM 759 N N . ARG A 1 97 ? -12.062 6.645 -18.636 1.00 91.56 97 ARG A N 1
ATOM 760 C CA . ARG A 1 97 ? -13.114 6.790 -17.617 1.00 91.56 97 ARG A CA 1
ATOM 761 C C . ARG A 1 97 ? -13.056 8.155 -16.948 1.00 91.56 97 ARG A C 1
ATOM 763 O O . ARG A 1 97 ? -14.108 8.763 -16.759 1.00 91.56 97 ARG A O 1
ATOM 770 N N . ALA A 1 98 ? -11.860 8.636 -16.613 1.00 89.88 98 ALA A N 1
ATOM 771 C CA . ALA A 1 98 ? -11.669 9.946 -16.011 1.00 89.88 98 ALA A CA 1
ATOM 772 C C . ALA A 1 98 ? -12.200 11.045 -16.938 1.00 89.88 98 ALA A C 1
ATOM 774 O O . ALA A 1 98 ? -12.978 11.884 -16.491 1.00 89.88 98 ALA A O 1
ATOM 775 N N . ASP A 1 99 ? -11.892 10.998 -18.230 1.00 88.56 99 ASP A N 1
ATOM 776 C CA . ASP A 1 99 ? -12.336 11.985 -19.214 1.00 88.56 99 ASP A CA 1
ATOM 777 C C . ASP A 1 99 ? -13.848 11.945 -19.466 1.00 88.56 99 ASP A C 1
ATOM 779 O O . ASP A 1 99 ? -14.496 12.997 -19.543 1.00 88.56 99 ASP A O 1
ATOM 783 N N . LEU A 1 100 ? -14.449 10.751 -19.475 1.00 84.44 100 LEU A N 1
ATOM 784 C CA . LEU A 1 100 ? -15.907 10.600 -19.508 1.00 84.44 100 LEU A CA 1
ATOM 785 C C . LEU A 1 100 ? -16.572 11.170 -18.247 1.00 84.44 100 LEU A C 1
ATOM 787 O O . LEU A 1 100 ? -17.623 11.808 -18.334 1.00 84.44 100 LEU A O 1
ATOM 791 N N . THR A 1 101 ? -15.962 10.985 -17.073 1.00 78.56 101 THR A N 1
ATOM 792 C CA . THR A 1 101 ? -16.468 11.562 -15.817 1.00 78.56 101 THR A CA 1
ATOM 793 C C . THR A 1 101 ? -16.222 13.066 -15.707 1.00 78.56 101 THR A C 1
ATOM 795 O O . THR A 1 101 ? -17.064 13.776 -15.159 1.00 78.56 101 THR A O 1
ATOM 798 N N . ARG A 1 102 ? -15.144 13.583 -16.303 1.00 66.62 102 ARG A N 1
ATOM 799 C CA . ARG A 1 102 ? -14.792 15.009 -16.320 1.00 66.62 102 ARG A CA 1
ATOM 800 C C . ARG A 1 102 ? -15.859 15.836 -17.040 1.00 66.62 102 ARG A C 1
ATOM 802 O O . ARG A 1 102 ? -16.256 16.887 -16.551 1.00 66.62 102 ARG A O 1
ATOM 809 N N . CYS A 1 103 ? -16.429 15.309 -18.128 1.00 52.50 103 CYS A N 1
ATOM 810 C CA . CYS A 1 103 ? -17.548 15.939 -18.841 1.00 52.50 103 CYS A CA 1
ATOM 811 C C . CYS A 1 103 ? -18.886 15.931 -18.067 1.00 52.50 103 CYS A C 1
ATOM 813 O O . CYS A 1 103 ? -19.836 16.604 -18.485 1.00 52.50 103 CYS A O 1
ATOM 815 N N . ASN A 1 104 ? -18.994 15.183 -16.960 1.00 52.84 104 ASN A N 1
ATOM 816 C CA . ASN A 1 104 ? -20.182 15.190 -16.104 1.00 52.84 104 ASN A CA 1
ATOM 817 C C . ASN A 1 104 ? -20.130 16.277 -15.026 1.00 52.84 104 ASN A C 1
ATOM 819 O O . ASN A 1 104 ? -21.193 16.770 -14.655 1.00 52.84 104 ASN A O 1
ATOM 823 N N . GLU A 1 105 ? -18.955 16.716 -14.563 1.00 51.00 105 GLU A N 1
ATOM 824 C CA . GLU A 1 105 ? -18.879 17.765 -13.534 1.00 51.00 105 GLU A CA 1
ATOM 825 C C . GLU A 1 105 ? -19.392 19.126 -14.037 1.00 51.00 105 GLU A C 1
ATOM 827 O O . GLU A 1 105 ? -20.139 19.811 -13.330 1.00 51.00 105 GLU A O 1
ATOM 832 N N . ASP A 1 106 ? -19.094 19.487 -15.288 1.00 54.75 106 ASP A N 1
ATOM 833 C CA . ASP A 1 106 ? -19.541 20.758 -15.875 1.00 54.75 106 ASP A CA 1
ATOM 834 C C . ASP A 1 106 ? -21.039 20.758 -16.223 1.00 54.75 106 ASP A C 1
ATOM 836 O O . ASP A 1 106 ? -21.728 21.768 -16.057 1.00 54.75 106 ASP A O 1
ATOM 840 N N . LYS A 1 107 ? -21.595 19.602 -16.619 1.00 48.56 107 LYS A N 1
ATOM 841 C CA . LYS A 1 107 ? -23.039 19.449 -16.883 1.00 48.56 107 LYS A CA 1
ATOM 842 C C . LYS A 1 107 ? -23.875 19.380 -15.599 1.00 48.56 107 LYS A C 1
ATOM 844 O O . LYS A 1 107 ? -25.020 19.841 -15.600 1.00 48.56 107 LYS A O 1
ATOM 849 N N . TYR A 1 108 ? -23.329 18.855 -14.497 1.00 48.78 108 TYR A N 1
ATOM 850 C CA . TYR A 1 108 ? -24.032 18.765 -13.207 1.00 48.78 108 TYR A CA 1
ATOM 851 C C . TYR A 1 108 ? -24.049 20.093 -12.434 1.00 48.78 108 TYR A C 1
ATOM 853 O O . TYR A 1 108 ? -24.984 20.343 -11.675 1.00 48.78 108 TYR A O 1
ATOM 861 N N . LYS A 1 109 ? -23.085 20.995 -12.675 1.00 49.09 109 LYS A N 1
ATOM 862 C CA . LYS A 1 109 ? -23.131 22.373 -12.148 1.00 49.09 109 LYS A CA 1
ATOM 863 C C . LYS A 1 109 ? -24.278 23.209 -12.732 1.00 49.09 109 LYS A C 1
ATOM 865 O O . LYS A 1 109 ? -24.764 24.108 -12.053 1.00 49.09 109 LYS A O 1
ATOM 870 N N . GLN A 1 110 ? -24.740 22.915 -13.951 1.00 51.19 110 GLN A N 1
ATOM 871 C CA . GLN A 1 110 ? -25.805 23.687 -14.615 1.00 51.19 110 GLN A CA 1
ATOM 872 C C . GLN A 1 110 ? -27.226 23.149 -14.396 1.00 51.19 110 GLN A C 1
ATOM 874 O O . GLN A 1 110 ? -28.188 23.902 -14.535 1.00 51.19 110 GLN A O 1
ATOM 879 N N . ARG A 1 111 ? -27.401 21.877 -14.020 1.00 48.44 111 ARG A N 1
ATOM 880 C CA . ARG A 1 111 ? -28.720 21.316 -13.683 1.00 48.44 111 ARG A CA 1
ATOM 881 C C . ARG A 1 111 ? -28.823 21.107 -12.178 1.00 48.44 111 ARG A C 1
ATOM 883 O O . ARG A 1 111 ? -28.470 20.057 -11.655 1.00 48.44 111 ARG A O 1
ATOM 890 N N . SER A 1 112 ? -29.333 22.119 -11.481 1.00 51.81 112 SER A N 1
ATOM 891 C CA . SE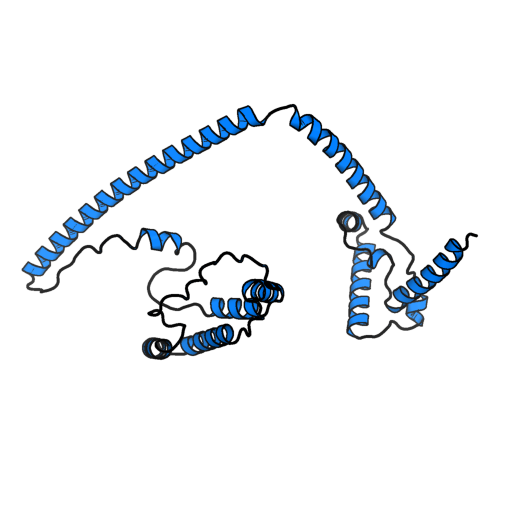R A 1 112 ? -29.615 22.110 -10.044 1.00 51.81 112 SER A CA 1
ATOM 892 C C . SER A 1 112 ? -30.686 21.075 -9.650 1.00 51.81 112 SER A C 1
ATOM 894 O O . SER A 1 112 ? -31.813 21.400 -9.286 1.00 51.81 112 SER A O 1
ATOM 896 N N . ALA A 1 113 ? -30.302 19.798 -9.590 1.00 51.69 113 ALA A N 1
ATOM 897 C CA . ALA A 1 113 ? -31.053 18.750 -8.888 1.00 51.69 113 ALA A CA 1
ATOM 898 C C . ALA A 1 113 ? -31.143 19.000 -7.359 1.00 51.69 113 ALA A C 1
ATOM 900 O O . ALA A 1 113 ? -31.884 18.323 -6.643 1.00 51.69 113 ALA A O 1
ATOM 901 N N . ALA A 1 114 ? -30.414 19.999 -6.845 1.00 53.59 114 ALA A N 1
ATOM 902 C CA . ALA A 1 114 ? -30.356 20.361 -5.432 1.00 53.59 114 ALA A CA 1
ATOM 903 C C . ALA A 1 114 ? -31.612 21.091 -4.915 1.00 53.59 114 ALA A C 1
ATOM 905 O O . ALA A 1 114 ? -31.909 21.007 -3.728 1.00 53.59 114 ALA A O 1
ATOM 906 N N . ALA A 1 115 ? -32.390 21.775 -5.761 1.00 54.69 115 ALA A N 1
ATOM 907 C CA . ALA A 1 115 ? -33.535 22.551 -5.265 1.00 54.69 115 ALA A CA 1
ATOM 908 C C . ALA A 1 115 ? -34.720 21.660 -4.834 1.00 54.69 115 ALA A C 1
ATOM 910 O O . ALA A 1 115 ? -35.318 21.884 -3.783 1.00 54.69 115 ALA A O 1
ATOM 911 N N . ILE A 1 116 ? -35.025 20.610 -5.606 1.00 55.06 116 ILE A N 1
ATOM 912 C CA . ILE A 1 116 ? -36.161 19.709 -5.337 1.00 55.06 116 ILE A CA 1
ATOM 913 C C . ILE A 1 116 ? -35.800 18.671 -4.261 1.00 55.06 116 ILE A C 1
ATOM 915 O O . ILE A 1 116 ? -36.603 18.385 -3.371 1.00 55.06 116 ILE A O 1
ATOM 919 N N . SER A 1 117 ? -34.572 18.144 -4.287 1.00 63.91 117 SER A N 1
ATOM 920 C CA . SER A 1 117 ? -34.134 17.101 -3.351 1.00 63.91 117 SER A CA 1
ATOM 921 C C . SER A 1 117 ? -33.900 17.625 -1.931 1.00 63.91 117 SER A C 1
ATOM 923 O O . SER A 1 117 ? -34.288 16.955 -0.980 1.00 63.91 117 SER A O 1
ATOM 925 N N . ILE A 1 118 ? -33.360 18.836 -1.746 1.00 64.12 118 ILE A N 1
ATOM 926 C CA . ILE A 1 118 ? -33.134 19.397 -0.402 1.00 64.12 118 ILE A CA 1
ATOM 927 C C . ILE A 1 118 ? -34.461 19.703 0.301 1.00 64.12 118 ILE A C 1
ATOM 929 O O . ILE A 1 118 ? -34.601 19.415 1.489 1.00 64.12 118 ILE A O 1
ATOM 933 N N . ALA A 1 119 ? -35.449 20.253 -0.411 1.00 69.31 119 ALA A N 1
ATOM 934 C CA . ALA A 1 119 ? -36.771 20.515 0.157 1.00 69.31 119 ALA A CA 1
ATOM 935 C C . ALA A 1 119 ? -37.483 19.210 0.549 1.00 69.31 119 ALA A C 1
ATOM 937 O O . ALA A 1 119 ? -38.017 19.110 1.654 1.00 69.31 119 ALA A O 1
ATOM 938 N N . TYR A 1 120 ? -37.416 18.187 -0.309 1.00 73.81 120 TYR A N 1
ATOM 939 C CA . TYR A 1 120 ? -37.966 16.862 -0.023 1.00 73.81 120 TYR A CA 1
ATOM 940 C C . TYR A 1 120 ? -37.267 16.181 1.165 1.00 73.81 120 TYR A C 1
ATOM 942 O O . TYR A 1 120 ? -37.935 15.681 2.067 1.00 73.81 120 TYR A O 1
ATOM 950 N N . LEU A 1 121 ? -35.932 16.217 1.221 1.00 72.81 121 LEU A N 1
ATOM 951 C CA . LEU A 1 121 ? -35.154 15.652 2.328 1.00 72.81 121 LEU A CA 1
ATOM 952 C C . LEU A 1 121 ? -35.418 16.388 3.648 1.00 72.81 121 LEU A C 1
ATOM 954 O O . LEU A 1 121 ? -35.548 15.742 4.686 1.00 72.81 121 LEU A O 1
ATOM 958 N N . ARG A 1 122 ? -35.571 17.719 3.621 1.00 77.56 122 ARG A N 1
ATOM 959 C CA . ARG A 1 122 ? -35.967 18.509 4.799 1.00 77.56 122 ARG A CA 1
ATOM 960 C C . ARG A 1 122 ? -37.389 18.179 5.254 1.00 77.56 122 ARG A C 1
ATOM 962 O O . ARG A 1 122 ? -37.600 17.982 6.444 1.00 77.56 122 ARG A O 1
ATOM 969 N N . ALA A 1 123 ? -38.342 18.044 4.332 1.00 81.38 123 ALA A N 1
ATOM 970 C CA . ALA A 1 123 ? -39.714 17.652 4.660 1.00 81.38 123 ALA A CA 1
ATOM 971 C C . ALA A 1 123 ? -39.791 16.222 5.230 1.00 81.38 123 ALA A C 1
ATOM 973 O O . ALA A 1 123 ? -40.506 15.974 6.201 1.00 81.38 123 ALA A O 1
ATOM 974 N N . ALA A 1 124 ? -39.017 15.284 4.676 1.00 78.62 124 ALA A N 1
ATOM 975 C CA . ALA A 1 124 ? -38.909 13.923 5.194 1.00 78.62 124 ALA A CA 1
ATOM 976 C C . ALA A 1 124 ? -38.258 13.888 6.590 1.00 78.62 124 ALA A C 1
ATOM 978 O O . ALA A 1 124 ? -38.723 13.155 7.466 1.00 78.62 124 ALA A O 1
ATOM 979 N N . ALA A 1 125 ? -37.229 14.710 6.823 1.00 78.75 125 ALA A N 1
ATOM 980 C CA . ALA A 1 125 ? -36.582 14.844 8.125 1.00 78.75 125 ALA A CA 1
ATOM 981 C C . ALA A 1 125 ? -37.525 15.443 9.183 1.00 78.75 125 ALA A C 1
ATOM 983 O O . ALA A 1 125 ? -37.607 14.911 10.289 1.00 78.75 125 ALA A O 1
ATOM 984 N N . GLU A 1 126 ? -38.291 16.482 8.840 1.00 82.94 126 GLU A N 1
ATOM 985 C CA . GLU A 1 126 ? -39.281 17.078 9.748 1.00 82.94 126 GLU A CA 1
ATOM 986 C C . GLU A 1 126 ? -40.430 16.110 10.066 1.00 82.94 126 GLU A C 1
ATOM 988 O O . GLU A 1 126 ? -40.830 15.991 11.223 1.00 82.94 126 GLU A O 1
ATOM 993 N N . LYS A 1 127 ? -40.897 15.321 9.088 1.00 82.56 127 LYS A N 1
ATOM 994 C CA . LYS A 1 127 ? -41.913 14.280 9.322 1.00 82.56 127 LYS A CA 1
ATOM 995 C C . LYS A 1 127 ? -41.399 13.138 10.205 1.00 82.56 127 LYS A C 1
ATOM 997 O O . LYS A 1 127 ? -42.155 12.579 10.996 1.00 82.56 127 LYS A O 1
ATOM 1002 N N . LYS A 1 128 ? -40.116 12.775 10.096 1.00 79.50 128 LYS A N 1
ATOM 1003 C CA . LYS A 1 128 ? -39.491 11.809 11.013 1.00 79.50 128 LYS A CA 1
ATOM 1004 C C . LYS A 1 128 ? -39.415 12.390 12.428 1.00 79.50 128 LYS A C 1
ATOM 1006 O O . LYS A 1 128 ? -39.879 11.759 13.370 1.00 79.50 128 LYS A O 1
ATOM 1011 N N . LYS A 1 129 ? -38.935 13.629 12.552 1.00 80.00 129 LYS A N 1
ATOM 1012 C CA . LYS A 1 129 ? -38.814 14.352 13.823 1.00 80.00 129 LYS A CA 1
ATOM 1013 C C . LYS A 1 129 ? -40.160 14.547 14.529 1.00 80.00 129 LYS A C 1
ATOM 1015 O O . LYS A 1 129 ? -40.210 14.474 15.754 1.00 80.00 129 LYS A O 1
ATOM 1020 N N . SER A 1 130 ? -41.249 14.774 13.790 1.00 79.38 130 SER A N 1
ATOM 1021 C CA . SER A 1 130 ? -42.587 14.910 14.377 1.00 79.38 130 SER A CA 1
ATOM 1022 C C . SER A 1 130 ? -43.093 13.594 14.970 1.00 79.38 130 SER A C 1
ATOM 1024 O O . SER A 1 130 ? -43.571 13.601 16.101 1.00 79.38 130 SER A O 1
ATOM 1026 N N . ARG A 1 131 ? -42.918 12.467 14.265 1.00 81.00 131 ARG A N 1
ATOM 1027 C CA . ARG A 1 131 ? -43.281 11.139 14.788 1.00 81.00 131 ARG A CA 1
ATOM 1028 C C . ARG A 1 131 ? -42.438 10.745 15.993 1.00 81.00 131 ARG A C 1
ATOM 1030 O O . ARG A 1 131 ? -42.987 10.269 16.975 1.00 81.00 131 ARG A O 1
ATOM 1037 N N . ASP A 1 132 ? -41.127 10.979 15.938 1.00 73.19 132 ASP A N 1
ATOM 1038 C CA . ASP A 1 132 ? -40.228 10.667 17.055 1.00 73.19 132 ASP A CA 1
ATOM 1039 C C . ASP A 1 132 ? -40.619 11.487 18.304 1.00 73.19 132 ASP A C 1
ATOM 1041 O O . ASP A 1 132 ? -40.569 10.994 19.429 1.00 73.19 132 ASP A O 1
ATOM 1045 N N . ARG A 1 133 ? -41.102 12.726 18.111 1.00 79.81 133 ARG A N 1
ATOM 1046 C CA . ARG A 1 133 ? -41.635 13.576 19.187 1.00 79.81 133 ARG A CA 1
ATOM 1047 C C . ARG A 1 133 ? -42.982 13.091 19.727 1.00 79.81 133 ARG A C 1
ATOM 1049 O O . ARG A 1 133 ? -43.220 13.228 20.924 1.00 79.81 133 ARG A O 1
ATOM 1056 N N . GLU A 1 134 ? -43.871 12.586 18.877 1.00 82.50 134 GLU A N 1
ATOM 1057 C CA . GLU A 1 134 ? -45.142 11.989 19.309 1.00 82.50 134 GLU A CA 1
ATOM 1058 C C . GLU A 1 134 ? -44.905 10.706 20.103 1.00 82.50 134 GLU A C 1
ATOM 1060 O O . GLU A 1 134 ? -45.408 10.594 21.218 1.00 82.50 134 GLU A O 1
ATOM 1065 N N . PHE A 1 135 ? -44.043 9.823 19.598 1.00 85.94 135 PHE A N 1
ATOM 1066 C CA . PHE A 1 135 ? -43.639 8.601 20.287 1.00 85.94 135 PHE A CA 1
ATOM 1067 C C . PHE A 1 135 ? -43.016 8.897 21.657 1.00 85.94 135 PHE A C 1
ATOM 1069 O O . PHE A 1 135 ? -43.396 8.293 22.655 1.00 85.94 135 PHE A O 1
ATOM 1076 N N . ALA A 1 136 ? -42.131 9.897 21.745 1.00 73.00 136 ALA A N 1
ATOM 1077 C CA . ALA A 1 136 ? -41.562 10.314 23.024 1.00 73.00 136 ALA A CA 1
ATOM 1078 C C . ALA A 1 136 ? -42.639 10.790 24.01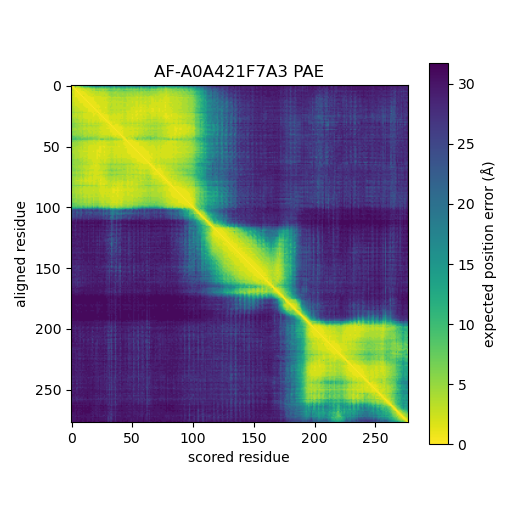7 1.00 73.00 136 ALA A C 1
ATOM 1080 O O . ALA A 1 136 ? -42.581 10.449 25.193 1.00 73.00 136 ALA A O 1
ATOM 1081 N N . ARG A 1 137 ? -43.648 11.554 23.569 1.00 76.06 137 ARG A N 1
ATOM 1082 C CA . ARG A 1 137 ? -44.749 12.002 24.445 1.00 76.06 137 ARG A CA 1
ATOM 1083 C C . ARG A 1 137 ? -45.602 10.843 24.952 1.00 76.06 137 ARG A C 1
ATOM 1085 O O . ARG A 1 137 ? -46.066 10.904 26.088 1.00 76.06 137 ARG A O 1
ATOM 1092 N N . GLU A 1 138 ? -45.839 9.841 24.113 1.00 84.19 138 GLU A N 1
ATOM 1093 C CA . GLU A 1 138 ? -46.592 8.644 24.487 1.00 84.19 138 GLU A CA 1
ATOM 1094 C C . GLU A 1 138 ? -45.816 7.817 25.514 1.00 84.19 138 GLU A C 1
ATOM 1096 O O . GLU A 1 138 ? -46.356 7.518 26.577 1.00 84.19 138 GLU A O 1
ATOM 1101 N N . LEU A 1 139 ? -44.515 7.615 25.284 1.00 84.81 139 LEU A N 1
ATOM 1102 C CA . LEU A 1 139 ? -43.612 6.963 26.232 1.00 84.81 139 LEU A CA 1
ATOM 1103 C C . LEU A 1 139 ? -43.604 7.671 27.598 1.00 84.81 139 LEU A C 1
ATOM 1105 O O . LEU A 1 139 ? -43.764 7.027 28.631 1.00 84.81 139 LEU A O 1
ATOM 1109 N N . PHE A 1 140 ? -43.496 9.006 27.612 1.00 73.50 140 PHE A N 1
ATOM 1110 C CA . PHE A 1 140 ? -43.561 9.784 28.854 1.00 73.50 140 PHE A CA 1
ATOM 1111 C C . PHE A 1 140 ? -44.920 9.651 29.550 1.00 73.50 140 PHE A C 1
ATOM 1113 O O . PHE A 1 140 ? -44.991 9.604 30.778 1.00 73.50 140 PHE A O 1
ATOM 1120 N N . ARG A 1 141 ? -46.025 9.586 28.795 1.00 81.62 141 ARG A N 1
ATOM 1121 C CA . ARG A 1 141 ? -47.351 9.371 29.384 1.00 81.62 141 ARG A CA 1
ATOM 1122 C C . ARG A 1 141 ? -47.420 7.992 30.042 1.00 81.62 141 ARG A C 1
ATOM 1124 O O . ARG A 1 141 ? -47.810 7.921 31.207 1.00 81.62 141 ARG A O 1
ATOM 1131 N N . GLU A 1 142 ? -46.997 6.939 29.351 1.00 83.38 142 GLU A N 1
ATOM 1132 C CA . GLU A 1 142 ? -46.960 5.579 29.897 1.00 83.38 142 GLU A CA 1
ATOM 1133 C C . GLU A 1 142 ? -46.071 5.490 31.142 1.00 83.38 142 GLU A C 1
ATOM 1135 O O . GLU A 1 142 ? -46.496 4.961 32.170 1.00 83.38 142 GLU A O 1
ATOM 1140 N N . GLU A 1 143 ? -44.878 6.085 31.103 1.00 80.19 143 GLU A N 1
ATOM 1141 C CA . GLU A 1 143 ? -43.965 6.151 32.245 1.00 80.19 143 GLU A CA 1
ATOM 1142 C C . GLU A 1 143 ? -44.639 6.794 33.465 1.00 80.19 143 GLU A C 1
ATOM 1144 O O . GLU A 1 143 ? -44.598 6.243 34.569 1.00 80.19 143 GLU A O 1
ATOM 1149 N N . THR A 1 144 ? -45.345 7.916 33.279 1.00 76.44 144 THR A N 1
ATOM 1150 C CA . THR A 1 144 ? -46.068 8.558 34.388 1.00 76.44 144 THR A CA 1
ATOM 1151 C C . THR A 1 144 ? -47.195 7.686 34.944 1.00 76.44 144 THR A C 1
ATOM 1153 O O . THR A 1 144 ? -47.455 7.724 36.150 1.00 76.44 144 THR A O 1
ATOM 1156 N N . GLU A 1 145 ? -47.861 6.881 34.112 1.00 86.94 145 GLU A N 1
ATOM 1157 C CA . GLU A 1 145 ? -48.888 5.937 34.562 1.00 86.94 145 GLU A CA 1
ATOM 1158 C C . GLU A 1 145 ? -48.290 4.763 35.340 1.00 86.94 145 GLU A C 1
ATOM 1160 O O . GLU A 1 145 ? -48.808 4.397 36.400 1.00 86.94 145 GLU A O 1
ATOM 1165 N N . PHE A 1 146 ? -47.182 4.195 34.861 1.00 82.44 146 PHE A N 1
ATOM 1166 C CA . PHE A 1 146 ? -46.461 3.141 35.572 1.00 82.44 146 PHE A CA 1
ATOM 1167 C C . PHE A 1 146 ? -45.938 3.631 36.915 1.00 82.44 146 PHE A C 1
ATOM 1169 O O . PHE A 1 146 ? -46.151 2.968 37.932 1.00 82.44 146 PHE A O 1
ATOM 1176 N N . ARG A 1 147 ? -45.347 4.827 36.951 1.00 79.62 147 ARG A N 1
ATOM 1177 C CA . ARG A 1 147 ? -44.850 5.443 38.183 1.00 79.62 147 ARG A CA 1
ATOM 1178 C C . ARG A 1 147 ? -45.969 5.619 39.206 1.00 79.62 147 ARG A C 1
ATOM 1180 O O . ARG A 1 147 ? -45.797 5.228 40.354 1.00 79.62 147 ARG A O 1
ATOM 1187 N N . LYS A 1 148 ? -47.153 6.088 38.788 1.00 85.00 148 LYS A N 1
ATOM 1188 C CA . LYS A 1 148 ? -48.344 6.164 39.660 1.00 85.00 148 LYS A CA 1
ATOM 1189 C C . LYS A 1 148 ? -48.753 4.793 40.208 1.00 85.00 148 LYS A C 1
ATOM 1191 O O . LYS A 1 148 ? -49.004 4.673 41.405 1.00 85.00 148 LYS A O 1
ATOM 1196 N N . LYS A 1 149 ? -48.795 3.752 39.364 1.00 86.69 149 LYS A N 1
ATOM 1197 C CA . LYS A 1 149 ? -49.130 2.377 39.790 1.00 86.69 149 LYS A CA 1
ATOM 1198 C C . LYS A 1 149 ? -48.122 1.832 40.806 1.00 86.69 149 LYS A C 1
ATOM 1200 O O . LYS A 1 149 ? -48.525 1.192 41.776 1.00 86.69 149 LYS A O 1
ATOM 1205 N N . ILE A 1 150 ? -46.831 2.089 40.599 1.00 80.81 150 ILE A N 1
ATOM 1206 C CA . ILE A 1 150 ? -45.758 1.685 41.516 1.00 80.81 150 ILE A CA 1
ATOM 1207 C C . ILE A 1 150 ? -45.928 2.378 42.870 1.00 80.81 150 ILE A C 1
ATOM 1209 O O . ILE A 1 150 ? -45.905 1.700 43.896 1.00 80.81 150 ILE A O 1
ATOM 1213 N N . THR A 1 151 ? -46.185 3.689 42.887 1.00 82.62 151 THR A N 1
ATOM 1214 C CA . THR A 1 151 ? -46.399 4.441 44.133 1.00 82.62 151 THR A CA 1
ATOM 1215 C C . THR A 1 151 ? -47.573 3.885 44.940 1.00 82.62 151 THR A C 1
ATOM 1217 O O . THR A 1 151 ? -47.430 3.645 46.135 1.00 82.62 151 THR A O 1
ATOM 1220 N N . VAL A 1 152 ? -48.704 3.588 44.287 1.00 89.56 152 VAL A N 1
ATOM 1221 C CA . VAL A 1 152 ? -49.878 2.994 44.955 1.00 89.56 152 VAL A CA 1
ATOM 1222 C C . VAL A 1 152 ? -49.554 1.621 45.552 1.00 89.56 152 VAL A C 1
ATOM 1224 O O . VAL A 1 152 ? -49.957 1.322 46.676 1.00 89.56 152 VAL A O 1
ATOM 1227 N N . LYS A 1 153 ? -48.800 0.778 44.835 1.00 87.62 153 LYS A N 1
ATOM 1228 C CA . LYS A 1 153 ? -48.387 -0.539 45.349 1.00 87.62 153 LYS A CA 1
ATOM 1229 C C . LYS A 1 153 ? -47.440 -0.430 46.541 1.00 87.62 153 LYS A C 1
ATOM 1231 O O . LYS A 1 153 ? -47.563 -1.211 47.479 1.00 87.62 153 LYS A O 1
ATOM 1236 N N . ILE A 1 154 ? -46.522 0.533 46.520 1.00 84.25 154 ILE A N 1
ATOM 1237 C CA . ILE A 1 154 ? -45.623 0.815 47.645 1.00 84.25 154 ILE A CA 1
ATOM 1238 C C . ILE A 1 154 ? -46.421 1.271 48.868 1.00 84.25 154 ILE A C 1
ATOM 1240 O O . ILE A 1 154 ? -46.168 0.804 49.974 1.00 84.25 154 ILE A O 1
ATOM 1244 N N . GLU A 1 155 ? -47.426 2.125 48.679 1.00 86.38 155 GLU A N 1
ATOM 1245 C CA . GLU A 1 155 ? -48.293 2.587 49.763 1.00 86.38 155 GLU A CA 1
ATOM 1246 C C . GLU A 1 155 ? -49.105 1.435 50.381 1.00 86.38 155 GLU A C 1
ATOM 1248 O O . GLU A 1 155 ? -49.144 1.282 51.604 1.00 86.38 155 GLU A O 1
ATOM 1253 N N . GLN A 1 156 ? -49.679 0.560 49.546 1.00 87.75 156 GLN A N 1
ATOM 1254 C CA . GLN A 1 156 ? -50.350 -0.664 49.998 1.00 87.75 156 GLN A CA 1
ATOM 1255 C C . GLN A 1 156 ? -49.394 -1.595 50.758 1.00 87.75 156 GLN A C 1
ATOM 1257 O O . GLN A 1 156 ? -49.755 -2.095 51.825 1.00 87.75 156 GLN A O 1
ATOM 1262 N N . ALA A 1 157 ? -48.171 -1.786 50.249 1.00 82.00 157 ALA A N 1
ATOM 1263 C CA . ALA A 1 157 ? -47.133 -2.600 50.879 1.00 82.00 157 ALA A CA 1
ATOM 1264 C C . ALA A 1 157 ? -46.699 -2.033 52.242 1.00 82.00 157 ALA A C 1
ATOM 1266 O O . ALA A 1 157 ? -46.594 -2.762 53.225 1.00 82.00 157 ALA A O 1
ATOM 1267 N N . ASN A 1 158 ? -46.522 -0.719 52.350 1.00 84.69 158 ASN A N 1
ATOM 1268 C CA . ASN A 1 158 ? -46.194 -0.077 53.621 1.00 84.69 158 ASN A CA 1
ATOM 1269 C C . ASN A 1 158 ? -47.336 -0.228 54.637 1.00 84.69 158 ASN A C 1
ATOM 1271 O O . ASN A 1 158 ? -47.082 -0.490 55.810 1.00 84.69 158 ASN A O 1
ATOM 1275 N N . LYS A 1 159 ? -48.595 -0.152 54.189 1.00 86.56 159 LYS A N 1
ATOM 1276 C CA . LYS A 1 159 ? -49.774 -0.347 55.045 1.00 86.56 159 LYS A CA 1
ATOM 1277 C C . LYS A 1 159 ? -49.923 -1.784 55.561 1.00 86.56 159 LYS A C 1
ATOM 1279 O O . LYS A 1 159 ? -50.345 -1.977 56.694 1.00 86.56 159 LYS A O 1
ATOM 1284 N N . MET A 1 160 ? -49.584 -2.803 54.770 1.00 80.81 160 MET A N 1
ATOM 1285 C CA . MET A 1 160 ? -49.579 -4.194 55.260 1.00 80.81 160 MET A CA 1
ATOM 1286 C C . MET A 1 160 ? -48.411 -4.462 56.219 1.00 80.81 160 MET A C 1
ATOM 1288 O O . MET A 1 160 ? -48.579 -5.187 57.197 1.00 80.81 160 MET A O 1
ATOM 1292 N N . MET A 1 161 ? -47.247 -3.847 55.987 1.00 78.06 161 MET A N 1
ATOM 1293 C CA . MET A 1 161 ? -46.076 -4.014 56.855 1.00 78.06 161 MET A CA 1
ATOM 1294 C C . MET A 1 161 ? -46.273 -3.386 58.239 1.00 78.06 161 MET A C 1
ATOM 1296 O O . MET A 1 161 ? -45.827 -3.964 59.232 1.00 78.06 161 MET A O 1
ATOM 1300 N N . THR A 1 162 ? -46.997 -2.264 58.329 1.00 76.62 162 THR A N 1
ATOM 1301 C CA . THR A 1 162 ? -47.361 -1.655 59.618 1.00 76.62 162 THR A CA 1
ATOM 1302 C C . THR A 1 162 ? -48.358 -2.507 60.402 1.00 76.62 162 THR A C 1
ATOM 1304 O O . THR A 1 162 ? -48.206 -2.650 61.612 1.00 76.62 162 THR A O 1
ATOM 1307 N N . VAL A 1 163 ? -49.328 -3.141 59.732 1.00 80.12 163 VAL A N 1
ATOM 1308 C CA . VAL A 1 163 ? -50.277 -4.080 60.367 1.00 80.12 163 VAL A CA 1
ATOM 1309 C C . VAL A 1 163 ? -49.571 -5.330 60.908 1.00 80.12 163 VAL A C 1
ATOM 1311 O O . VAL A 1 163 ? -49.961 -5.856 61.946 1.00 80.12 163 VAL A O 1
ATOM 1314 N N . LEU A 1 164 ? -48.499 -5.776 60.249 1.00 77.75 164 LEU A N 1
ATOM 1315 C CA . LEU A 1 164 ? -47.669 -6.909 60.677 1.00 77.75 164 LEU A CA 1
ATOM 1316 C C . LEU A 1 164 ? -46.614 -6.541 61.744 1.00 77.75 164 LEU A C 1
ATOM 1318 O O . LEU A 1 164 ? -45.808 -7.393 62.114 1.00 77.75 164 LEU A O 1
ATOM 1322 N N . GLY A 1 165 ? -46.588 -5.295 62.237 1.00 70.75 165 GLY A N 1
ATOM 1323 C CA . GLY A 1 165 ? -45.664 -4.847 63.288 1.00 70.75 165 GLY A CA 1
ATOM 1324 C C . GLY A 1 165 ? -44.195 -4.737 62.853 1.00 70.75 165 GLY A C 1
ATOM 1325 O O . GLY A 1 165 ? -43.302 -4.751 63.698 1.00 70.75 165 GLY A O 1
ATOM 1326 N N . SER A 1 166 ? -43.922 -4.651 61.546 1.00 69.12 166 SER A N 1
ATOM 1327 C CA . SER A 1 166 ? -42.563 -4.588 60.996 1.00 69.12 166 SER A CA 1
ATOM 1328 C C . SER A 1 166 ? -42.112 -3.146 60.738 1.00 69.12 166 SER A C 1
ATOM 1330 O O . SER A 1 166 ? -42.824 -2.370 60.109 1.00 69.12 166 SER A O 1
ATOM 1332 N N . SER A 1 167 ? -40.888 -2.795 61.145 1.00 68.31 167 SER A N 1
ATOM 1333 C CA . SER A 1 167 ? -40.321 -1.440 60.996 1.00 68.31 167 SER A CA 1
ATOM 1334 C C . SER A 1 167 ? -39.796 -1.101 59.587 1.00 68.31 167 SER A C 1
ATOM 1336 O O . SER A 1 167 ? -39.135 -0.079 59.410 1.00 68.31 167 SER A O 1
ATOM 1338 N N . LYS A 1 168 ? -40.015 -1.960 58.582 1.00 70.88 168 LYS A N 1
ATOM 1339 C CA . LYS A 1 168 ? -39.494 -1.770 57.214 1.00 70.88 168 LYS A CA 1
ATOM 1340 C C . LYS A 1 168 ? -40.457 -0.918 56.377 1.00 70.88 168 LYS A C 1
ATOM 1342 O O . LYS A 1 168 ? -41.642 -1.229 56.316 1.00 70.88 168 LYS A O 1
ATOM 1347 N N . SER A 1 169 ? -39.939 0.109 55.696 1.00 68.31 169 SER A N 1
ATOM 1348 C CA . SER A 1 169 ? -40.689 0.938 54.739 1.00 68.31 169 SER A CA 1
ATOM 1349 C C . SER A 1 169 ? -40.022 0.942 53.363 1.00 68.31 169 SER A C 1
ATOM 1351 O O . SER A 1 169 ? -38.796 0.911 53.250 1.00 68.31 169 SER A O 1
ATOM 1353 N N . PHE A 1 170 ? -40.839 0.958 52.315 1.00 75.38 170 PHE A N 1
ATOM 1354 C CA . PHE A 1 170 ? -40.424 1.011 50.917 1.00 75.38 170 PHE A CA 1
ATOM 1355 C C . PHE A 1 170 ? -40.659 2.422 50.357 1.00 75.38 170 PHE A C 1
ATOM 1357 O O . PHE A 1 170 ? -41.690 3.029 50.640 1.00 75.38 170 PHE A O 1
ATOM 1364 N N . ASN A 1 171 ? -39.725 2.932 49.548 1.00 67.88 171 ASN A N 1
ATOM 1365 C CA . ASN A 1 171 ? -39.809 4.236 48.877 1.00 67.88 171 ASN A CA 1
ATOM 1366 C C . ASN A 1 171 ? -39.396 4.114 47.400 1.00 67.88 171 ASN A C 1
ATOM 1368 O O . ASN A 1 171 ? -38.621 3.228 47.042 1.00 67.88 171 ASN A O 1
ATOM 1372 N N . VAL A 1 172 ? -39.898 5.015 46.546 1.00 60.09 172 VAL A N 1
ATOM 1373 C CA . VAL A 1 172 ? -39.517 5.099 45.122 1.00 60.09 172 VAL A CA 1
ATOM 1374 C C . VAL A 1 172 ? -38.135 5.756 45.000 1.00 60.09 172 VAL A C 1
ATOM 1376 O O . VAL A 1 172 ? -37.937 6.860 45.505 1.00 60.09 172 VAL A O 1
ATOM 1379 N N . MET A 1 173 ? -37.181 5.103 44.327 1.00 53.38 173 MET A N 1
ATOM 1380 C CA . MET A 1 173 ? -35.882 5.700 43.970 1.00 53.38 173 MET A CA 1
ATOM 1381 C C . MET A 1 173 ? -36.058 6.828 42.937 1.00 53.38 173 MET A C 1
ATOM 1383 O O . MET A 1 173 ? -36.839 6.694 42.002 1.00 53.38 173 MET A O 1
ATOM 1387 N N . SER A 1 174 ? -35.338 7.943 43.101 1.00 46.75 174 SER A N 1
ATOM 1388 C CA . SER A 1 174 ? -35.458 9.143 42.258 1.00 46.75 174 SER A CA 1
ATOM 1389 C C . SER A 1 174 ? -34.736 9.035 40.903 1.00 46.75 174 SER A C 1
ATOM 1391 O O . SER A 1 174 ? -33.579 8.615 40.831 1.00 46.75 174 SER A O 1
ATOM 1393 N N . ASP A 1 175 ? -35.414 9.511 39.855 1.00 50.88 175 ASP A N 1
ATOM 1394 C CA . ASP A 1 175 ? -35.060 9.461 38.428 1.00 50.88 175 ASP A CA 1
ATOM 1395 C C . ASP A 1 175 ? -33.922 10.415 38.003 1.00 50.88 175 ASP A C 1
ATOM 1397 O O . ASP A 1 175 ? -34.167 11.468 37.421 1.00 50.88 175 ASP A O 1
ATOM 1401 N N . SER A 1 176 ? -32.653 10.056 38.228 1.00 48.12 176 SER A N 1
ATOM 1402 C CA . SER A 1 176 ? -31.529 10.778 37.587 1.00 48.12 176 SER A CA 1
ATOM 1403 C C . SER A 1 176 ? -30.481 9.895 36.907 1.00 48.12 176 SER A C 1
ATOM 1405 O O . SER A 1 176 ? -29.497 10.412 36.384 1.00 48.12 176 SER A O 1
ATOM 1407 N N . ASN A 1 177 ? -30.672 8.573 36.891 1.00 46.19 177 ASN A N 1
ATOM 1408 C CA . ASN A 1 177 ? -29.657 7.634 36.396 1.00 46.19 177 ASN A CA 1
ATOM 1409 C C . ASN A 1 177 ? -30.131 6.731 35.245 1.00 46.19 177 ASN A C 1
ATOM 1411 O O . ASN A 1 177 ? -29.295 6.096 34.607 1.00 46.19 177 ASN A O 1
ATOM 1415 N N . ILE A 1 178 ? -31.428 6.711 34.917 1.00 40.16 178 ILE A N 1
ATOM 1416 C CA . ILE A 1 178 ? -31.976 5.828 33.871 1.00 40.16 178 ILE A CA 1
ATOM 1417 C C . ILE A 1 178 ? -31.628 6.349 32.461 1.00 40.16 178 ILE A C 1
ATOM 1419 O O . ILE A 1 178 ? -31.174 5.577 31.617 1.00 40.16 178 ILE A O 1
ATOM 1423 N N . GLU A 1 179 ? -31.683 7.666 32.221 1.00 39.72 179 GLU A N 1
ATOM 1424 C CA . GLU A 1 179 ? -31.305 8.257 30.920 1.00 39.72 179 GLU A CA 1
ATOM 1425 C C . GLU A 1 179 ? -29.797 8.193 30.615 1.00 39.72 179 GLU A C 1
ATOM 1427 O O . GLU A 1 179 ? -29.396 8.175 29.449 1.00 39.72 179 GLU A O 1
ATOM 1432 N N . ARG A 1 180 ? -28.939 8.136 31.644 1.00 39.75 180 ARG A N 1
ATOM 1433 C CA . ARG A 1 180 ? -27.484 7.983 31.466 1.00 39.75 180 ARG A CA 1
ATOM 1434 C C . ARG A 1 180 ? -27.079 6.509 31.346 1.00 39.75 180 ARG A C 1
ATOM 1436 O O . ARG A 1 180 ? -26.133 6.220 30.621 1.00 39.75 180 ARG A O 1
ATOM 1443 N N . ALA A 1 181 ? -27.820 5.589 31.965 1.00 36.84 181 ALA A N 1
ATOM 1444 C CA . ALA A 1 181 ? -27.602 4.148 31.833 1.00 36.84 181 ALA A CA 1
ATOM 1445 C C . ALA A 1 181 ? -27.953 3.624 30.427 1.00 36.84 181 ALA A C 1
ATOM 1447 O O . ALA A 1 181 ? -27.197 2.839 29.864 1.00 36.84 181 ALA A O 1
ATOM 1448 N N . ALA A 1 182 ? -29.023 4.121 29.796 1.00 34.34 182 ALA A N 1
ATOM 1449 C CA . ALA A 1 182 ? -29.460 3.637 28.480 1.00 34.34 182 ALA A CA 1
ATOM 1450 C C . ALA A 1 182 ? -28.486 3.943 27.319 1.00 34.34 182 ALA A C 1
ATOM 1452 O O . ALA A 1 182 ? -28.504 3.243 26.311 1.00 34.34 182 ALA A O 1
ATOM 1453 N N . ARG A 1 183 ? -27.614 4.957 27.445 1.00 37.28 183 ARG A N 1
ATOM 1454 C CA . ARG A 1 183 ? -26.578 5.260 26.433 1.00 37.28 183 ARG A CA 1
ATOM 1455 C C . ARG A 1 183 ? -25.264 4.502 26.625 1.00 37.28 183 ARG A C 1
ATOM 1457 O O . ARG A 1 183 ? -24.474 4.459 25.691 1.00 37.28 183 ARG A O 1
ATOM 1464 N N . PHE A 1 184 ? -25.035 3.927 27.803 1.00 36.72 184 PHE A N 1
ATOM 1465 C CA . PHE A 1 184 ? -23.845 3.121 28.087 1.00 36.72 184 PHE A CA 1
ATOM 1466 C C . PHE A 1 184 ? -24.118 1.617 27.996 1.00 36.72 184 PHE A C 1
ATOM 1468 O O . PHE A 1 184 ? -23.215 0.870 27.653 1.00 36.72 184 PHE A O 1
ATOM 1475 N N . LEU A 1 185 ? -25.359 1.175 28.212 1.00 34.00 185 LEU A N 1
ATOM 1476 C CA . LEU A 1 185 ? -25.746 -0.242 28.170 1.00 34.00 185 LEU A CA 1
ATOM 1477 C C . LEU A 1 185 ? -26.015 -0.786 26.758 1.00 34.00 185 LEU A C 1
ATOM 1479 O O . LEU A 1 185 ? -26.629 -1.840 26.616 1.00 34.00 185 LEU A O 1
ATOM 1483 N N . GLN A 1 186 ? -25.567 -0.090 25.709 1.00 38.06 186 GLN A N 1
ATOM 1484 C CA . GLN A 1 186 ? -25.574 -0.665 24.364 1.00 38.06 186 GLN A CA 1
ATOM 1485 C C . GLN A 1 186 ? -24.334 -1.504 24.047 1.00 38.06 186 GLN A C 1
ATOM 1487 O O . GLN A 1 186 ? -24.2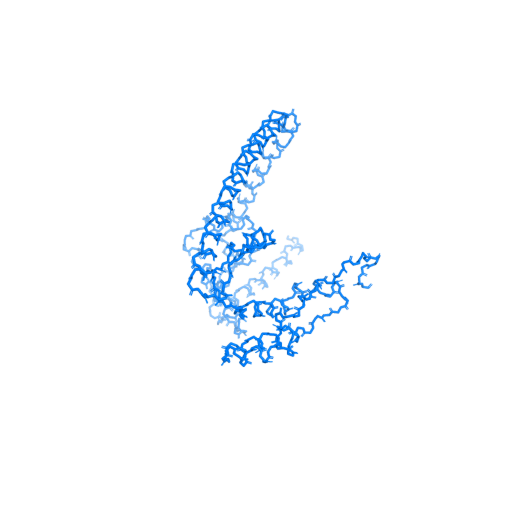57 -2.022 22.942 1.00 38.06 186 GLN A O 1
ATOM 1492 N N . GLU A 1 187 ? -23.437 -1.726 25.008 1.00 38.69 187 GLU A N 1
ATOM 1493 C CA . GLU A 1 187 ? -22.498 -2.846 24.959 1.00 38.69 187 GLU A CA 1
ATOM 1494 C C . GLU A 1 187 ? -22.106 -3.264 26.386 1.00 38.69 187 GLU A C 1
ATOM 1496 O O . GLU A 1 187 ? -21.523 -2.491 27.141 1.00 38.69 187 GLU A O 1
ATOM 1501 N N . GLU A 1 188 ? -22.454 -4.511 26.705 1.00 37.75 188 GLU A N 1
ATOM 1502 C CA . GLU A 1 188 ? -22.060 -5.312 27.872 1.00 37.75 188 GLU A CA 1
ATOM 1503 C C . GLU A 1 188 ? -22.850 -5.101 29.181 1.00 37.75 188 GLU A C 1
ATOM 1505 O O . GLU A 1 188 ? -22.490 -4.346 30.079 1.00 37.75 188 GLU A O 1
ATOM 1510 N N . ASP A 1 189 ? -23.926 -5.892 29.241 1.00 32.44 189 ASP A N 1
ATOM 1511 C CA . ASP A 1 189 ? -24.379 -6.722 30.360 1.00 32.44 189 ASP A CA 1
ATOM 1512 C C . ASP A 1 189 ? -24.857 -6.072 31.669 1.00 32.44 189 ASP A C 1
ATOM 1514 O O . ASP A 1 189 ? -24.234 -5.231 32.315 1.00 32.44 189 ASP A O 1
ATOM 1518 N N . GLY A 1 190 ? -26.040 -6.537 32.074 1.00 28.59 190 GLY A N 1
ATOM 1519 C CA . GLY A 1 190 ? -26.719 -6.152 33.295 1.00 28.59 190 GLY A CA 1
ATOM 1520 C C . GLY A 1 190 ? -26.085 -6.713 34.567 1.00 28.59 190 GLY A C 1
ATOM 1521 O O . GLY A 1 190 ? -25.279 -7.635 34.553 1.00 28.59 190 GLY A O 1
ATOM 1522 N N . GLU A 1 191 ? -26.559 -6.146 35.675 1.00 33.50 191 GLU A N 1
ATOM 1523 C CA . GLU A 1 191 ? -26.555 -6.728 37.018 1.00 33.50 191 GLU A CA 1
ATOM 1524 C C . GLU A 1 191 ? -25.174 -7.114 37.599 1.00 33.50 191 GLU A C 1
ATOM 1526 O O . GLU A 1 191 ? -24.651 -8.209 37.421 1.00 33.50 191 GLU A O 1
ATOM 1531 N N . GLY A 1 192 ? -24.628 -6.233 38.443 1.00 37.47 192 GLY A N 1
ATOM 1532 C CA . GLY A 1 192 ? -23.937 -6.700 39.647 1.00 37.47 192 GLY A CA 1
ATOM 1533 C C . GLY A 1 192 ? -22.567 -7.365 39.478 1.00 37.47 192 GLY A C 1
ATOM 1534 O O . GLY A 1 192 ? -22.348 -8.442 40.011 1.00 37.47 192 GLY A O 1
ATOM 1535 N N . SER A 1 193 ? -21.588 -6.688 38.874 1.00 36.66 193 SER A N 1
ATOM 1536 C CA . SER A 1 193 ? -20.243 -6.605 39.471 1.00 36.66 193 SER A CA 1
ATOM 1537 C C . SER A 1 193 ? -19.458 -5.457 38.836 1.00 36.66 193 SER A C 1
ATOM 1539 O O . SER A 1 193 ? -19.376 -5.344 37.617 1.00 36.66 193 SER A O 1
ATOM 1541 N N . LYS A 1 194 ? -18.834 -4.595 39.647 1.00 52.16 194 LYS A N 1
ATOM 1542 C CA . LYS A 1 194 ? -17.849 -3.593 39.188 1.00 52.16 194 LYS A CA 1
ATOM 1543 C C . LYS A 1 194 ? -16.546 -4.283 38.745 1.00 52.16 194 LYS A C 1
ATOM 1545 O O . LYS A 1 194 ? -15.466 -3.993 39.273 1.00 52.16 194 LYS A O 1
ATOM 1550 N N . LYS A 1 195 ? -16.612 -5.260 37.840 1.00 50.12 195 LYS A N 1
ATOM 1551 C CA . LYS A 1 195 ? -15.438 -5.920 37.264 1.00 50.12 195 LYS A CA 1
ATOM 1552 C C . LYS A 1 195 ? -15.022 -5.133 36.028 1.00 50.12 195 LYS A C 1
ATOM 1554 O O . LYS A 1 195 ? -15.582 -5.278 34.955 1.00 50.12 195 LYS A O 1
ATOM 1559 N N . MET A 1 196 ? -14.041 -4.251 36.212 1.00 61.47 196 MET A N 1
ATOM 1560 C CA . MET A 1 196 ? -13.354 -3.595 35.099 1.00 61.47 196 MET A CA 1
ATOM 1561 C C . MET A 1 196 ? -12.707 -4.668 34.211 1.00 61.47 196 MET A C 1
ATOM 1563 O O . MET A 1 196 ? -12.022 -5.557 34.724 1.00 61.47 196 MET A O 1
ATOM 1567 N N . SER A 1 197 ? -12.916 -4.607 32.896 1.00 70.50 197 SER A N 1
ATOM 1568 C CA . SER A 1 197 ? -12.273 -5.542 31.976 1.00 70.50 197 SER A CA 1
ATOM 1569 C C . SER A 1 197 ? -10.799 -5.158 31.799 1.00 70.50 197 SER A C 1
ATOM 1571 O O . SER A 1 197 ? -10.457 -4.045 31.394 1.00 70.50 197 SER A O 1
ATOM 1573 N N . CYS A 1 198 ? -9.876 -6.081 32.096 1.00 80.75 198 CYS A N 1
ATOM 1574 C CA . CYS A 1 198 ? -8.441 -5.806 31.931 1.00 80.75 198 CYS A CA 1
ATOM 1575 C C . CYS A 1 198 ? -8.013 -5.657 30.466 1.00 80.75 198 CYS A C 1
ATOM 1577 O O . CYS A 1 198 ? -6.938 -5.121 30.192 1.00 80.75 198 CYS A O 1
ATOM 1579 N N . ARG A 1 199 ? -8.878 -6.070 29.531 1.00 81.81 199 ARG A N 1
ATOM 1580 C CA . ARG A 1 199 ? -8.704 -5.883 28.089 1.00 81.81 199 ARG A CA 1
ATOM 1581 C C . ARG A 1 199 ? -8.497 -4.413 27.727 1.00 81.81 199 ARG A C 1
ATOM 1583 O O . ARG A 1 199 ? -7.590 -4.106 26.965 1.00 81.81 199 ARG A O 1
ATOM 1590 N N . TRP A 1 200 ? -9.264 -3.508 28.332 1.00 80.94 200 TRP A N 1
ATOM 1591 C CA . TRP A 1 200 ? -9.136 -2.077 28.061 1.00 80.94 200 TRP A CA 1
ATOM 1592 C C . TRP A 1 200 ? -7.737 -1.541 28.407 1.00 80.94 200 TRP A C 1
ATOM 1594 O O . TRP A 1 200 ? -7.139 -0.792 27.635 1.00 80.94 200 TRP A O 1
ATOM 1604 N N . PHE A 1 201 ? -7.176 -1.964 29.546 1.00 81.69 201 PHE A N 1
ATOM 1605 C CA . PHE A 1 201 ? -5.832 -1.551 29.960 1.00 81.69 201 PHE A CA 1
ATOM 1606 C C . PHE A 1 201 ? -4.744 -2.136 29.058 1.00 81.69 201 PHE A C 1
ATOM 1608 O O . PHE A 1 201 ? -3.768 -1.447 28.774 1.00 81.69 201 PHE A O 1
ATOM 1615 N N . LEU A 1 202 ? -4.929 -3.369 28.580 1.00 84.12 202 LEU A N 1
ATOM 1616 C CA . LEU A 1 202 ? -4.022 -4.009 27.629 1.00 84.12 202 LEU A CA 1
ATOM 1617 C C . LEU A 1 202 ? -3.985 -3.242 26.300 1.00 84.12 202 LEU A C 1
ATOM 1619 O O . LEU A 1 202 ? -2.913 -2.827 25.857 1.00 84.12 202 LEU A O 1
ATOM 1623 N N . ASP A 1 203 ? -5.156 -2.988 25.711 1.00 84.81 203 ASP A N 1
ATOM 1624 C CA . ASP A 1 203 ? -5.278 -2.256 24.447 1.00 84.81 203 ASP A CA 1
ATOM 1625 C C . ASP A 1 203 ? -4.692 -0.841 24.582 1.00 84.81 203 ASP A C 1
ATOM 1627 O O . ASP A 1 203 ? -3.970 -0.367 23.702 1.00 84.81 203 ASP A O 1
ATOM 1631 N N . ARG A 1 204 ? -4.906 -0.181 25.729 1.00 81.25 204 ARG A N 1
ATOM 1632 C CA . ARG A 1 204 ? -4.344 1.146 26.011 1.00 81.25 204 ARG A CA 1
ATOM 1633 C C . ARG A 1 204 ? -2.817 1.137 26.129 1.00 81.25 204 ARG A C 1
ATOM 1635 O O . ARG A 1 204 ? -2.176 2.076 25.653 1.00 81.25 204 ARG A O 1
ATOM 1642 N N . SER A 1 205 ? -2.234 0.106 26.736 1.00 85.56 205 SER A N 1
ATOM 1643 C CA . SER A 1 205 ? -0.780 -0.061 26.840 1.00 85.56 205 SER A CA 1
ATOM 1644 C C . SER A 1 205 ? -0.119 -0.257 25.476 1.00 85.56 205 SER A C 1
ATOM 1646 O O . SER A 1 205 ? 0.885 0.396 25.184 1.00 85.56 205 SER A O 1
ATOM 1648 N N . PHE A 1 206 ? -0.705 -1.087 24.609 1.00 88.25 206 PHE A N 1
ATOM 1649 C CA . PHE A 1 206 ? -0.205 -1.284 23.243 1.00 88.25 206 PHE A CA 1
ATOM 1650 C C . PHE A 1 206 ? -0.407 -0.054 22.356 1.00 88.25 206 PHE A C 1
ATOM 1652 O O . PHE A 1 206 ? 0.483 0.330 21.594 1.00 88.25 206 PHE A O 1
ATOM 1659 N N . TYR A 1 207 ? -1.546 0.622 22.495 1.00 84.62 207 TYR A N 1
ATOM 1660 C CA . TYR A 1 207 ? -1.782 1.880 21.800 1.00 84.62 207 TYR A CA 1
ATOM 1661 C C . TYR A 1 207 ? -0.737 2.936 22.182 1.00 84.62 207 TYR A C 1
ATOM 1663 O O . TYR A 1 207 ? -0.234 3.649 21.314 1.00 84.62 207 TYR A O 1
ATOM 1671 N N . CYS A 1 208 ? -0.339 2.991 23.459 1.00 84.50 208 CYS A N 1
ATOM 1672 C CA . CYS A 1 208 ? 0.660 3.945 23.928 1.00 84.50 208 CYS A CA 1
ATOM 1673 C C . CYS A 1 208 ? 1.992 3.821 23.176 1.00 84.50 208 CYS A C 1
ATOM 1675 O O . CYS A 1 208 ? 2.531 4.834 22.742 1.00 84.50 208 CYS A O 1
ATOM 1677 N N . VAL A 1 209 ? 2.496 2.603 22.951 1.00 88.62 209 VAL A N 1
ATOM 1678 C CA . VAL A 1 209 ? 3.799 2.368 22.293 1.00 88.62 209 VAL A CA 1
ATOM 1679 C C . VAL A 1 209 ? 3.768 2.532 20.768 1.00 88.62 209 VAL A C 1
ATOM 1681 O O . VAL A 1 209 ? 4.808 2.475 20.116 1.00 88.62 209 VAL A O 1
ATOM 1684 N N . THR A 1 210 ? 2.588 2.732 20.180 1.00 89.56 210 THR A N 1
ATOM 1685 C CA . THR A 1 210 ? 2.432 2.826 18.726 1.00 89.56 210 THR A CA 1
ATOM 1686 C C . THR A 1 210 ? 3.050 4.131 18.194 1.00 89.56 210 THR A C 1
ATOM 1688 O O . THR A 1 210 ? 2.769 5.197 18.752 1.00 89.56 210 THR A O 1
ATOM 1691 N N . PRO A 1 211 ? 3.816 4.107 17.078 1.00 90.12 211 PRO A N 1
ATOM 1692 C CA . PRO A 1 211 ? 4.482 5.298 16.538 1.00 90.12 211 PRO A CA 1
ATOM 1693 C C . PRO A 1 211 ? 3.544 6.481 16.271 1.00 90.12 211 PRO A C 1
ATOM 1695 O O . PRO A 1 211 ? 3.878 7.618 16.589 1.00 90.12 211 PRO A O 1
ATOM 1698 N N . GLY A 1 212 ? 2.341 6.224 15.745 1.00 88.94 212 GLY A N 1
ATOM 1699 C CA . GLY A 1 212 ? 1.353 7.276 15.480 1.00 88.94 212 GLY A CA 1
ATOM 1700 C C . GLY A 1 212 ? 0.865 7.977 16.752 1.00 88.94 212 GLY A C 1
ATOM 1701 O O . GLY A 1 212 ? 0.754 9.205 16.790 1.00 88.94 212 GLY A O 1
ATOM 1702 N N . ASN A 1 213 ? 0.639 7.215 17.826 1.00 84.44 213 ASN A N 1
ATOM 1703 C CA . ASN A 1 213 ? 0.248 7.792 19.107 1.00 84.44 213 ASN A CA 1
ATOM 1704 C C . ASN A 1 213 ? 1.411 8.553 19.760 1.00 84.44 213 ASN A C 1
ATOM 1706 O O . ASN A 1 213 ? 1.203 9.655 20.256 1.00 84.44 213 ASN A O 1
ATOM 1710 N N . GLN A 1 214 ? 2.635 8.020 19.706 1.00 85.56 214 GLN A N 1
ATOM 1711 C CA . GLN A 1 214 ? 3.823 8.704 20.229 1.00 85.56 214 GLN A CA 1
ATOM 1712 C C . GLN A 1 214 ? 4.115 10.017 19.498 1.00 85.56 214 GLN A C 1
ATOM 1714 O O . GLN A 1 214 ? 4.418 11.020 20.140 1.00 85.56 214 GLN A O 1
ATOM 1719 N N . MET A 1 215 ? 3.934 10.054 18.175 1.00 84.94 215 MET A N 1
ATOM 1720 C CA . MET A 1 215 ? 4.060 11.285 17.391 1.00 84.94 215 MET A CA 1
ATOM 1721 C C . MET A 1 215 ? 2.993 12.315 17.782 1.00 84.94 215 MET A C 1
ATOM 1723 O O . MET A 1 215 ? 3.296 13.493 17.965 1.00 84.94 215 MET A O 1
ATOM 1727 N N . THR A 1 216 ? 1.752 11.865 17.981 1.00 81.19 216 THR A N 1
ATOM 1728 C CA . THR A 1 216 ? 0.648 12.722 18.444 1.00 81.19 216 THR A CA 1
ATOM 1729 C C . THR A 1 216 ? 0.911 13.261 19.851 1.00 81.19 216 THR A C 1
ATOM 1731 O O . THR A 1 216 ? 0.683 14.440 20.122 1.00 81.19 216 THR A O 1
ATOM 1734 N N . HIS A 1 217 ? 1.426 12.420 20.750 1.00 78.00 217 HIS A N 1
ATOM 1735 C CA . HIS A 1 217 ? 1.778 12.814 22.109 1.00 78.00 217 HIS A CA 1
ATOM 1736 C C . HIS A 1 217 ? 2.942 13.810 22.124 1.00 78.00 217 HIS A C 1
ATOM 1738 O O . HIS A 1 217 ? 2.872 14.815 22.829 1.00 78.00 217 HIS A O 1
ATOM 1744 N N . PHE A 1 218 ? 3.972 13.589 21.303 1.00 82.38 218 PHE A N 1
ATOM 1745 C CA . PHE A 1 218 ? 5.079 14.526 21.132 1.00 82.38 218 PHE A CA 1
ATOM 1746 C C . PHE A 1 218 ? 4.595 15.875 20.592 1.00 82.38 218 PHE A C 1
ATOM 1748 O O . PHE A 1 218 ? 4.904 16.909 21.173 1.00 82.38 218 PHE A O 1
ATOM 1755 N N . TYR A 1 219 ? 3.748 15.876 19.561 1.00 78.69 219 TYR A N 1
ATOM 1756 C CA . TYR A 1 219 ? 3.137 17.099 19.035 1.00 78.69 219 TYR A CA 1
ATOM 1757 C C . TYR A 1 219 ? 2.313 17.845 20.103 1.00 78.69 219 TYR A C 1
ATOM 1759 O O . TYR A 1 219 ? 2.348 19.075 20.215 1.00 78.69 219 TYR A O 1
ATOM 1767 N N . ARG A 1 220 ? 1.583 17.101 20.943 1.00 71.75 220 ARG A N 1
ATOM 1768 C CA . ARG A 1 220 ? 0.716 17.679 21.974 1.00 71.75 220 ARG A CA 1
ATOM 1769 C C . ARG A 1 220 ? 1.476 18.176 23.203 1.00 71.75 220 ARG A C 1
ATOM 1771 O O . ARG A 1 220 ? 1.157 19.254 23.696 1.00 71.75 220 ARG A O 1
ATOM 1778 N N . HIS A 1 221 ? 2.473 17.447 23.687 1.00 74.19 221 HIS A N 1
ATOM 1779 C CA . HIS A 1 221 ? 3.126 17.716 24.975 1.00 74.19 221 HIS A CA 1
ATOM 1780 C C . HIS A 1 221 ? 4.616 18.070 24.863 1.00 74.19 221 HIS A C 1
ATOM 1782 O O . HIS A 1 221 ? 5.248 18.316 25.885 1.00 74.19 221 HIS A O 1
ATOM 1788 N N . GLY A 1 222 ? 5.194 18.085 23.659 1.00 79.00 222 GLY A N 1
ATOM 1789 C CA . GLY A 1 222 ? 6.620 18.358 23.431 1.00 79.00 222 GLY A CA 1
ATOM 1790 C C . GLY A 1 222 ? 7.557 17.259 23.944 1.00 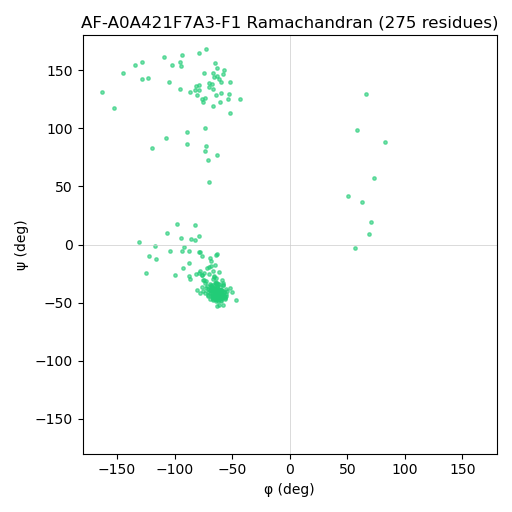79.00 222 GLY A C 1
ATOM 1791 O O . GLY A 1 222 ? 8.767 17.449 24.000 1.00 79.00 222 GLY A O 1
ATOM 1792 N N . ARG A 1 223 ? 7.008 16.111 24.356 1.00 79.88 223 ARG A N 1
ATOM 1793 C CA . ARG A 1 223 ? 7.754 14.974 24.903 1.00 79.88 223 ARG A CA 1
ATOM 1794 C C . ARG A 1 223 ? 7.120 13.652 24.494 1.00 79.88 223 ARG A C 1
ATOM 1796 O O . ARG A 1 223 ? 5.899 13.551 24.361 1.00 79.88 223 ARG A O 1
ATOM 1803 N N . VAL A 1 224 ? 7.960 12.643 24.316 1.00 84.50 224 VAL A N 1
ATOM 1804 C CA . VAL A 1 224 ? 7.548 11.250 24.099 1.00 84.50 224 VAL A CA 1
ATOM 1805 C C . VAL A 1 224 ? 6.971 10.710 25.413 1.00 84.50 224 VAL A C 1
ATOM 1807 O O . VAL A 1 224 ? 7.485 11.033 26.486 1.00 84.50 224 VAL A O 1
ATOM 1810 N N . ASP A 1 225 ? 5.880 9.947 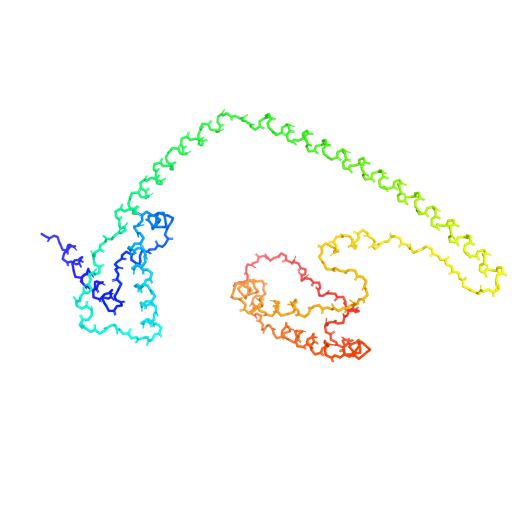25.350 1.00 81.25 225 ASP A N 1
ATOM 1811 C CA . ASP A 1 225 ? 5.297 9.322 26.544 1.00 81.25 225 ASP A CA 1
ATOM 1812 C C . ASP A 1 225 ? 6.112 8.080 26.921 1.00 81.25 225 ASP A C 1
ATOM 1814 O O . ASP A 1 225 ? 6.397 7.229 26.078 1.00 81.25 225 ASP A O 1
ATOM 1818 N N . GLU A 1 226 ? 6.454 7.941 28.201 1.00 82.06 226 GLU A N 1
ATOM 1819 C CA . GLU A 1 226 ? 7.168 6.772 28.716 1.00 82.06 226 GLU A CA 1
ATOM 1820 C C . GLU A 1 226 ? 6.261 5.540 28.859 1.00 82.06 226 GLU A C 1
ATOM 1822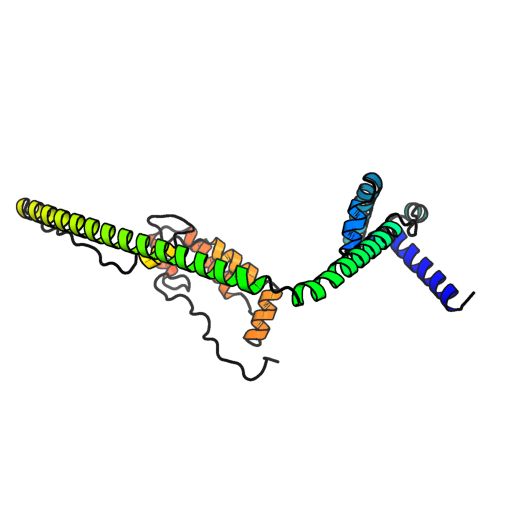 O O . GLU A 1 226 ? 6.756 4.450 29.146 1.00 82.06 226 GLU A O 1
ATOM 1827 N N . CYS A 1 227 ? 4.937 5.684 28.720 1.00 82.81 227 CYS A N 1
ATOM 1828 C CA . CYS A 1 227 ? 3.928 4.618 28.807 1.00 82.81 227 CYS A CA 1
ATOM 1829 C C . CYS A 1 227 ? 3.908 3.807 30.119 1.00 82.81 227 CYS A C 1
ATOM 1831 O O . CYS A 1 227 ? 3.026 2.962 30.298 1.00 82.81 227 CYS A O 1
ATOM 1833 N N . LYS A 1 228 ? 4.816 4.057 31.071 1.00 77.25 228 LYS A N 1
ATOM 1834 C CA . LYS A 1 228 ? 4.990 3.291 32.320 1.00 77.25 228 LYS A CA 1
ATOM 1835 C C . LYS A 1 228 ? 3.704 3.203 33.140 1.00 77.25 228 LYS A C 1
ATOM 1837 O O . LYS A 1 228 ? 3.389 2.151 33.691 1.00 77.25 228 LYS A O 1
ATOM 1842 N N . THR A 1 229 ? 2.932 4.287 33.183 1.00 78.31 229 THR A N 1
ATOM 1843 C CA . THR A 1 229 ? 1.666 4.353 33.924 1.00 78.31 229 THR A CA 1
ATOM 1844 C C . THR A 1 229 ? 0.604 3.426 33.331 1.00 78.31 229 THR A C 1
ATOM 1846 O O . THR A 1 229 ? -0.105 2.757 34.078 1.00 78.31 229 THR A O 1
ATOM 1849 N N . THR A 1 230 ? 0.525 3.319 32.000 1.00 80.94 230 THR A N 1
ATOM 1850 C CA . THR A 1 230 ? -0.450 2.436 31.331 1.00 80.94 230 THR A CA 1
ATOM 1851 C C . THR A 1 230 ? -0.156 0.964 31.615 1.00 80.94 230 THR A C 1
ATOM 1853 O O . THR A 1 230 ? -1.050 0.228 32.027 1.00 80.94 230 THR A O 1
ATOM 1856 N N . TRP A 1 231 ? 1.115 0.559 31.524 1.00 81.00 231 TRP A N 1
ATOM 1857 C CA . TRP A 1 231 ? 1.558 -0.793 31.869 1.00 81.00 231 TRP A CA 1
ATOM 1858 C C . TRP A 1 231 ? 1.342 -1.110 33.349 1.00 81.00 231 TRP A C 1
ATOM 1860 O O . TRP A 1 231 ? 0.836 -2.180 33.682 1.00 81.00 231 TRP A O 1
ATOM 1870 N N . LYS A 1 232 ? 1.641 -0.164 34.252 1.00 83.94 232 LYS A N 1
ATOM 1871 C CA . LYS A 1 232 ? 1.355 -0.311 35.687 1.00 83.94 232 LYS A CA 1
ATOM 1872 C C . LYS A 1 232 ? -0.133 -0.570 35.932 1.00 83.94 232 LYS A C 1
ATOM 1874 O O . LYS A 1 232 ? -0.465 -1.482 36.680 1.00 83.94 232 LYS A O 1
ATOM 1879 N N . ASN A 1 233 ? -1.020 0.167 35.269 1.00 83.25 233 ASN A N 1
ATOM 1880 C CA . ASN A 1 233 ? -2.466 -0.021 35.386 1.00 83.25 233 ASN A CA 1
ATOM 1881 C C . ASN A 1 233 ? -2.924 -1.386 34.848 1.00 83.25 233 ASN A C 1
ATOM 1883 O O . ASN A 1 233 ? -3.741 -2.048 35.482 1.00 83.25 233 ASN A O 1
ATOM 1887 N N . MET A 1 234 ? -2.346 -1.865 33.745 1.00 85.00 234 MET A N 1
ATOM 1888 C CA . MET A 1 234 ? -2.603 -3.220 33.248 1.00 85.00 234 MET A CA 1
ATOM 1889 C C . MET A 1 234 ? -2.204 -4.288 34.280 1.00 85.00 234 MET A C 1
ATOM 1891 O O . MET A 1 234 ? -3.007 -5.169 34.593 1.00 85.00 234 MET A O 1
ATOM 1895 N N . TYR A 1 235 ? -1.006 -4.189 34.869 1.00 87.00 235 TYR A N 1
ATOM 1896 C CA . TYR A 1 235 ? -0.561 -5.131 35.903 1.00 87.00 235 TYR A CA 1
ATOM 1897 C C . TYR A 1 235 ? -1.415 -5.065 37.170 1.00 87.00 235 TYR A C 1
ATOM 1899 O O . TYR A 1 235 ? -1.723 -6.103 37.754 1.00 87.00 235 TYR A O 1
ATOM 1907 N N . LEU A 1 236 ? -1.823 -3.864 37.590 1.00 86.00 236 LEU A N 1
ATOM 1908 C CA . LEU A 1 236 ? -2.726 -3.680 38.725 1.00 86.00 236 LEU A CA 1
ATOM 1909 C C . LEU A 1 236 ? -4.094 -4.318 38.454 1.00 86.00 236 LEU A C 1
ATOM 1911 O O . LEU A 1 236 ? -4.604 -5.022 39.324 1.00 86.00 236 LEU A O 1
ATOM 1915 N N . CYS A 1 237 ? -4.640 -4.161 37.243 1.00 84.56 237 CYS A N 1
ATOM 1916 C CA . 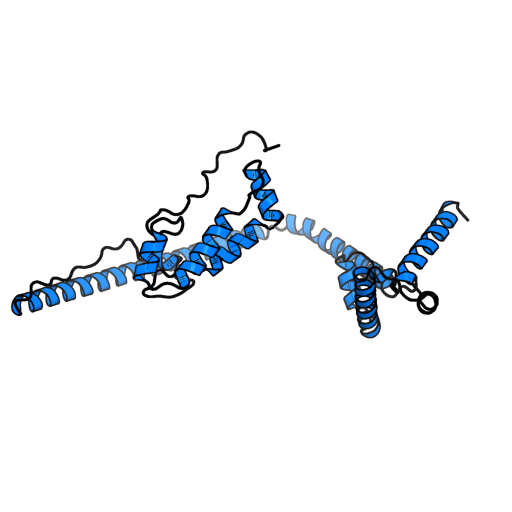CYS A 1 237 ? -5.889 -4.811 36.852 1.00 84.56 237 CYS A CA 1
ATOM 1917 C C . CYS A 1 237 ? -5.757 -6.336 36.894 1.00 84.56 237 CYS A C 1
ATOM 1919 O O . CYS A 1 237 ? -6.535 -7.001 37.581 1.00 84.56 237 CYS A O 1
ATOM 1921 N N . TYR A 1 238 ? -4.732 -6.889 36.239 1.00 86.31 238 TYR A N 1
ATOM 1922 C CA . TYR A 1 238 ? -4.497 -8.332 36.199 1.00 86.31 238 TYR A CA 1
ATOM 1923 C C . TYR A 1 238 ? -4.311 -8.916 37.603 1.00 86.31 238 TYR A C 1
ATOM 1925 O O . TYR A 1 238 ? -4.951 -9.902 37.964 1.00 86.31 238 TYR A O 1
ATOM 1933 N N . ARG A 1 239 ? -3.521 -8.251 38.451 1.00 85.44 239 ARG A N 1
ATOM 1934 C CA . ARG A 1 239 ? -3.323 -8.656 39.845 1.00 85.44 239 ARG A CA 1
ATOM 1935 C C . ARG A 1 239 ? -4.621 -8.599 40.653 1.00 85.44 239 ARG A C 1
ATOM 1937 O O . ARG A 1 239 ? -4.876 -9.505 41.438 1.00 85.44 239 ARG A O 1
ATOM 1944 N N . SER A 1 240 ? -5.447 -7.575 40.442 1.00 82.25 240 SER A N 1
ATOM 1945 C CA . SER A 1 240 ? -6.744 -7.442 41.114 1.00 82.25 240 SER A CA 1
ATOM 1946 C C . SER A 1 240 ? -7.747 -8.520 40.689 1.00 82.25 240 SER A C 1
ATOM 1948 O O . SER A 1 240 ? -8.576 -8.928 41.496 1.00 82.25 240 SER A O 1
ATOM 1950 N N . SER A 1 241 ? -7.643 -9.026 39.452 1.00 81.75 241 SER A N 1
ATOM 1951 C CA . SER A 1 241 ? -8.520 -10.083 38.926 1.00 81.75 241 SER A CA 1
ATOM 1952 C C . SER A 1 241 ? -8.306 -11.448 39.589 1.00 81.75 241 SER A C 1
ATOM 1954 O O . SER A 1 241 ? -9.189 -12.297 39.539 1.00 81.75 241 SER A O 1
ATOM 1956 N N . MET A 1 242 ? -7.156 -11.646 40.244 1.00 79.81 242 MET A N 1
ATOM 1957 C CA . MET A 1 242 ? -6.807 -12.878 40.961 1.00 79.81 242 MET A CA 1
ATOM 1958 C C . MET A 1 242 ? -7.206 -12.851 42.445 1.00 79.81 242 MET A C 1
ATOM 1960 O O . MET A 1 242 ? -6.952 -13.817 43.163 1.00 79.81 242 MET A O 1
ATOM 1964 N N . MET A 1 243 ? -7.770 -11.742 42.933 1.00 78.69 243 MET A N 1
ATOM 1965 C CA . MET A 1 243 ? -8.154 -11.572 44.335 1.00 78.69 243 MET A CA 1
ATOM 1966 C C . MET A 1 243 ? -9.664 -11.748 44.536 1.00 78.69 243 MET A C 1
ATOM 1968 O O . MET A 1 243 ? -10.458 -11.487 43.636 1.00 78.69 243 MET A O 1
ATOM 1972 N N . ASN A 1 244 ? -10.058 -12.137 45.752 1.00 83.06 244 ASN A N 1
ATOM 1973 C CA . ASN A 1 244 ? -11.460 -12.115 46.188 1.00 83.06 244 ASN A CA 1
ATOM 1974 C C . ASN A 1 244 ? -11.989 -10.672 46.237 1.00 83.06 244 ASN A C 1
ATOM 1976 O O . ASN A 1 244 ? -11.200 -9.744 46.416 1.00 83.06 244 ASN A O 1
ATOM 1980 N N . GLU A 1 245 ? -13.306 -10.482 46.130 1.00 78.25 245 GLU A N 1
ATOM 1981 C CA . GLU A 1 245 ? -13.928 -9.154 45.985 1.00 78.25 245 GLU A CA 1
ATOM 1982 C C . GLU A 1 245 ? -13.559 -8.185 47.123 1.00 78.25 245 GLU A C 1
ATOM 1984 O O . GLU A 1 245 ? -13.090 -7.084 46.835 1.00 78.25 245 GLU A O 1
ATOM 1989 N N . ASP A 1 246 ? -13.596 -8.629 48.384 1.00 81.50 246 ASP A N 1
ATOM 1990 C CA . ASP A 1 246 ? -13.225 -7.797 49.543 1.00 81.50 246 ASP A CA 1
ATOM 1991 C C . ASP A 1 246 ? -11.757 -7.329 49.494 1.00 81.50 246 ASP A C 1
ATOM 1993 O O . ASP A 1 246 ? -11.435 -6.162 49.720 1.00 81.50 246 ASP A O 1
ATOM 1997 N N . LYS A 1 247 ? -10.846 -8.245 49.133 1.00 83.75 247 LYS A N 1
ATOM 1998 C CA . LYS A 1 247 ? -9.402 -7.966 49.023 1.00 83.75 247 LYS A CA 1
ATOM 1999 C C . LYS A 1 247 ? -9.078 -7.118 47.798 1.00 83.75 247 LYS A C 1
ATOM 2001 O O . LYS A 1 247 ? -8.127 -6.342 47.815 1.00 83.75 247 LYS A O 1
ATOM 2006 N N . ARG A 1 248 ? -9.853 -7.277 46.725 1.00 81.25 248 ARG A N 1
ATOM 2007 C CA . ARG A 1 248 ? -9.735 -6.489 45.501 1.00 81.25 248 ARG A CA 1
ATOM 2008 C C . ARG A 1 248 ? -10.080 -5.031 45.775 1.00 81.25 248 ARG A C 1
ATOM 2010 O O . ARG A 1 248 ? -9.336 -4.160 45.339 1.00 81.25 248 ARG A O 1
ATOM 2017 N N . GLU A 1 249 ? -11.170 -4.761 46.486 1.00 81.56 249 GLU A N 1
ATOM 2018 C CA . GLU A 1 249 ? -11.546 -3.388 46.834 1.00 81.56 249 GLU A CA 1
ATOM 2019 C C . GLU A 1 249 ? -10.503 -2.726 47.735 1.00 81.56 249 GLU A C 1
ATOM 2021 O O . GLU A 1 249 ? -10.116 -1.587 47.483 1.00 81.56 249 GLU A O 1
ATOM 2026 N N . GLU A 1 250 ? -9.981 -3.445 48.731 1.00 86.44 250 GLU A N 1
ATOM 2027 C CA . GLU A 1 250 ? -8.887 -2.955 49.576 1.00 86.44 250 GLU A CA 1
ATOM 2028 C C . GLU A 1 250 ? -7.612 -2.665 48.770 1.00 86.44 250 GLU A C 1
ATOM 2030 O O . GLU A 1 250 ? -7.032 -1.590 48.901 1.00 86.44 250 GLU A O 1
ATOM 2035 N N . PHE A 1 251 ? -7.223 -3.573 47.869 1.00 84.69 251 PHE A N 1
ATOM 2036 C CA . PHE A 1 251 ? -6.058 -3.399 46.999 1.00 84.69 251 PHE A CA 1
ATOM 2037 C C . PHE A 1 251 ? -6.199 -2.205 46.043 1.00 84.69 251 PHE A C 1
ATOM 2039 O O . PHE A 1 251 ? -5.206 -1.557 45.712 1.00 84.69 251 PHE A O 1
ATOM 2046 N N . LEU A 1 252 ? -7.417 -1.913 45.579 1.00 81.88 252 LEU A N 1
ATOM 2047 C CA . LEU A 1 252 ? -7.658 -0.866 44.589 1.00 81.88 252 LEU A CA 1
ATOM 2048 C C . LEU A 1 252 ? -7.715 0.546 45.187 1.00 81.88 252 LEU A C 1
ATOM 2050 O O . LEU A 1 252 ? -7.364 1.474 44.458 1.00 81.88 252 LEU A O 1
ATOM 2054 N N . LYS A 1 253 ? -8.063 0.723 46.471 1.00 82.88 253 LYS A N 1
ATOM 2055 C CA . LYS A 1 253 ? -8.185 2.042 47.144 1.00 82.88 253 LYS A CA 1
ATOM 2056 C C . LYS A 1 253 ? -6.963 2.952 46.949 1.00 82.88 253 LYS A C 1
ATOM 2058 O O . LYS A 1 253 ? -7.092 4.138 46.639 1.00 82.88 253 LYS A O 1
ATOM 2063 N N . ASP A 1 254 ? -5.757 2.395 47.017 1.00 78.44 254 ASP A N 1
ATOM 2064 C CA . ASP A 1 254 ? -4.518 3.177 46.879 1.00 78.44 254 ASP A CA 1
ATOM 2065 C C . ASP A 1 254 ? -4.048 3.337 45.427 1.00 78.44 254 ASP A C 1
ATOM 2067 O O . ASP A 1 254 ? -3.123 4.095 45.127 1.00 78.44 254 ASP A O 1
ATOM 2071 N N . THR A 1 255 ? -4.712 2.676 44.480 1.00 78.81 255 THR A N 1
ATOM 2072 C CA . THR A 1 255 ? -4.319 2.690 43.069 1.00 78.81 255 THR A CA 1
ATOM 2073 C C . THR A 1 255 ? -5.052 3.767 42.262 1.00 78.81 255 THR A C 1
ATOM 2075 O O . THR A 1 255 ? -6.093 4.273 42.690 1.00 78.81 255 THR A O 1
ATOM 2078 N N . PRO A 1 256 ? -4.551 4.122 41.062 1.00 73.00 256 PRO A N 1
ATOM 2079 C CA . PRO A 1 256 ? -5.293 4.940 40.097 1.00 73.00 256 PRO A CA 1
ATOM 2080 C C . PRO A 1 256 ? -6.569 4.273 39.554 1.00 73.00 256 PRO A C 1
ATOM 2082 O O . PRO A 1 256 ? -7.330 4.923 38.850 1.00 73.00 256 PRO A O 1
ATOM 2085 N N . LEU A 1 257 ? -6.783 2.984 39.845 1.00 73.75 257 LEU A N 1
ATOM 2086 C CA . LEU A 1 257 ? -7.919 2.186 39.376 1.00 73.75 257 LEU A CA 1
ATOM 2087 C C . LEU A 1 257 ? -9.079 2.144 40.377 1.00 73.75 257 LEU A C 1
ATOM 2089 O O . LEU A 1 257 ? -10.042 1.406 40.177 1.00 73.75 257 LEU A O 1
ATOM 2093 N N . ASP A 1 258 ? -8.975 2.898 41.468 1.00 74.81 258 ASP A N 1
ATOM 2094 C CA . ASP A 1 258 ? -10.046 3.020 42.442 1.00 74.81 258 ASP A CA 1
ATOM 2095 C C . ASP A 1 258 ? -11.302 3.613 41.786 1.00 74.81 258 ASP A C 1
ATOM 2097 O O . ASP A 1 258 ? -11.275 4.723 41.257 1.00 74.81 258 ASP A O 1
ATOM 2101 N N . ALA A 1 259 ? -12.419 2.891 41.866 1.00 69.19 259 ALA A N 1
ATOM 2102 C CA . ALA A 1 259 ? -13.709 3.352 41.365 1.00 69.19 259 ALA A CA 1
ATOM 2103 C C . ALA A 1 259 ? -14.245 4.579 42.126 1.00 69.19 259 ALA A C 1
ATOM 2105 O O . ALA A 1 259 ? -15.159 5.242 41.638 1.00 69.19 259 ALA A O 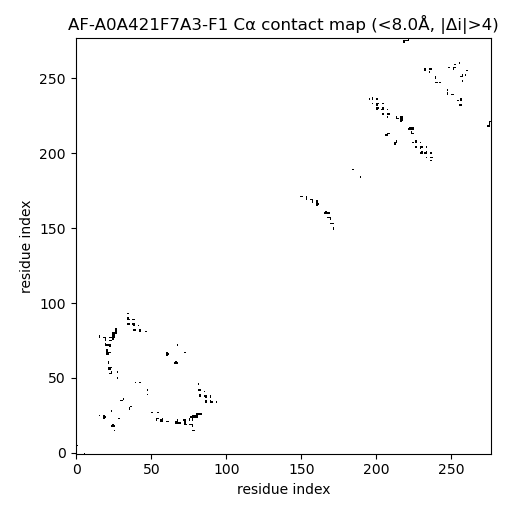1
ATOM 2106 N N . SER A 1 260 ? -13.716 4.862 43.324 1.00 72.69 260 SER A N 1
ATOM 2107 C CA . SER A 1 260 ? -14.051 6.060 44.096 1.00 72.69 260 SER A CA 1
ATOM 2108 C C . SER A 1 260 ? -13.341 7.317 43.579 1.00 72.69 260 SER A C 1
ATOM 2110 O O . SER A 1 260 ? -13.824 8.431 43.796 1.00 72.69 260 SER A O 1
ATOM 2112 N N . LYS A 1 261 ? -12.215 7.159 42.865 1.00 66.19 261 LYS A N 1
ATOM 2113 C CA . LYS A 1 261 ? -11.462 8.283 42.309 1.00 66.19 261 LYS A CA 1
ATOM 2114 C C . LYS A 1 261 ? -12.109 8.737 41.000 1.00 66.19 261 LYS A C 1
ATOM 2116 O O . LYS A 1 261 ? -12.477 7.903 40.171 1.00 66.19 261 LYS A O 1
ATOM 2121 N N . PRO A 1 262 ? -12.247 10.056 40.782 1.00 57.06 262 PRO A N 1
ATOM 2122 C CA . PRO A 1 262 ? -12.744 10.561 39.514 1.00 57.06 262 PRO A CA 1
ATOM 2123 C C . PRO A 1 262 ? -11.808 10.112 38.386 1.00 57.06 262 PRO A C 1
ATOM 2125 O O . PRO A 1 262 ? -10.584 10.125 38.539 1.00 57.06 262 PRO A O 1
ATOM 2128 N N . SER A 1 263 ? -12.387 9.726 37.246 1.00 55.59 263 SER A N 1
ATOM 2129 C CA . SER A 1 263 ? -11.620 9.448 36.031 1.00 55.59 263 SER A CA 1
ATOM 2130 C C . SER A 1 263 ? -10.704 10.629 35.726 1.00 55.59 263 SER A C 1
ATOM 2132 O O . SER A 1 263 ? -11.142 11.775 35.850 1.00 55.59 263 SER A O 1
ATOM 2134 N N . HIS A 1 264 ? -9.469 10.365 35.292 1.00 55.06 264 HIS A N 1
ATOM 2135 C CA . HIS A 1 264 ? -8.581 11.416 34.800 1.00 55.06 264 HIS A CA 1
ATOM 2136 C C . HIS A 1 264 ? -9.335 12.224 33.736 1.00 55.06 264 HIS A C 1
ATOM 2138 O O . HIS A 1 264 ? -9.705 11.688 32.689 1.00 55.06 264 HIS A O 1
ATOM 2144 N N . VAL A 1 265 ? -9.632 13.487 34.036 1.00 53.66 265 VAL A N 1
ATOM 2145 C CA . VAL A 1 265 ? -10.221 14.397 33.058 1.00 53.66 265 VAL A CA 1
ATOM 2146 C C . VAL A 1 265 ? -9.166 14.557 31.971 1.00 53.66 265 VAL A C 1
ATOM 2148 O O . VAL A 1 265 ? -7.999 14.784 32.283 1.00 53.66 265 VAL A O 1
ATOM 2151 N N . ALA A 1 266 ? -9.546 14.359 30.707 1.00 50.94 266 ALA A N 1
ATOM 2152 C CA . ALA A 1 266 ? -8.650 14.673 29.604 1.00 50.94 266 ALA A CA 1
ATOM 2153 C C . ALA A 1 266 ? -8.168 16.119 29.786 1.00 50.94 266 ALA A C 1
ATOM 2155 O O . ALA A 1 266 ? -9.010 16.989 30.012 1.00 50.94 266 ALA A O 1
ATOM 2156 N N . ASP A 1 267 ? -6.850 16.348 29.725 1.00 56.66 267 ASP A N 1
ATOM 2157 C CA . ASP A 1 267 ? -6.263 17.679 29.906 1.00 56.66 267 ASP A CA 1
ATOM 2158 C C . ASP A 1 267 ? -7.080 18.720 29.133 1.00 56.66 267 ASP A C 1
ATOM 2160 O O . ASP A 1 267 ? -7.336 18.549 27.930 1.00 56.66 267 ASP A O 1
ATOM 2164 N N . VAL A 1 268 ? -7.527 19.758 29.848 1.00 57.12 268 VAL A N 1
ATOM 2165 C CA . VAL A 1 268 ? -8.289 20.873 29.281 1.00 57.12 268 VAL A CA 1
ATOM 2166 C C . VAL A 1 268 ? -7.486 21.428 28.108 1.00 57.12 268 VAL A C 1
ATOM 2168 O O . VAL A 1 268 ? -6.297 21.716 28.229 1.00 57.12 268 VAL A O 1
ATOM 2171 N N . TRP A 1 269 ? -8.116 21.497 26.937 1.00 59.81 269 TRP A N 1
ATOM 2172 C CA . TRP A 1 269 ? -7.448 21.926 25.716 1.00 59.81 269 TRP A CA 1
ATOM 2173 C C . TRP A 1 269 ? -7.232 23.436 25.764 1.00 59.81 269 TRP A C 1
ATOM 2175 O O . TRP A 1 269 ? -8.148 24.207 25.491 1.00 59.81 269 TRP A O 1
ATOM 2185 N N . GLU A 1 270 ? -6.017 23.849 26.100 1.00 62.53 270 GLU A N 1
ATOM 2186 C CA . GLU A 1 270 ? -5.583 25.232 25.933 1.00 62.53 270 GLU A CA 1
ATOM 2187 C C . GLU A 1 270 ? -5.136 25.454 24.482 1.00 62.53 270 GLU A C 1
ATOM 2189 O O . GLU A 1 270 ? -4.411 24.641 23.896 1.00 62.53 270 GLU A O 1
ATOM 2194 N N . GLN A 1 271 ? -5.610 26.543 23.873 1.00 63.25 271 GLN A N 1
ATOM 2195 C CA . GLN A 1 271 ? -5.218 26.924 22.520 1.00 63.25 271 GLN A CA 1
ATOM 2196 C C . GLN A 1 271 ? -3.738 27.317 22.525 1.00 63.25 271 GLN A C 1
ATOM 2198 O O . GLN A 1 271 ? -3.344 28.260 23.205 1.00 63.25 271 GLN A O 1
ATOM 2203 N N . LYS A 1 272 ? -2.913 26.599 21.759 1.00 56.97 272 LYS A N 1
ATOM 2204 C CA . LYS A 1 272 ? -1.500 26.949 21.599 1.00 56.97 272 LYS A CA 1
ATOM 2205 C C . LYS A 1 272 ? -1.341 28.061 20.567 1.00 56.97 272 LYS A C 1
ATOM 2207 O O . LYS A 1 272 ? -1.824 27.922 19.445 1.00 56.97 272 LYS A O 1
ATOM 2212 N N . GLU A 1 273 ? -0.628 29.122 20.932 1.00 70.50 273 GLU A N 1
ATOM 2213 C CA . GLU A 1 273 ? -0.261 30.207 20.009 1.00 70.50 273 GLU A CA 1
ATOM 2214 C C . GLU A 1 273 ? 0.889 29.813 19.071 1.00 70.50 273 GLU A C 1
ATOM 2216 O O . GLU A 1 273 ? 0.966 30.302 17.946 1.00 70.50 273 GLU A O 1
ATOM 2221 N N . THR A 1 274 ? 1.747 28.878 19.492 1.00 56.88 274 THR A N 1
ATOM 2222 C CA . THR A 1 274 ? 2.836 28.338 18.673 1.00 56.88 274 THR A CA 1
ATOM 2223 C C . THR A 1 274 ? 2.813 26.808 18.641 1.00 56.88 274 THR A C 1
ATOM 2225 O O . THR A 1 274 ? 2.499 26.157 19.647 1.00 56.88 274 THR A O 1
ATOM 2228 N N . PRO A 1 275 ? 3.127 26.190 17.488 1.00 55.72 275 PRO A N 1
ATOM 2229 C CA . PRO A 1 275 ? 3.343 24.753 17.428 1.00 55.72 275 PRO A CA 1
ATOM 2230 C C . PRO A 1 275 ? 4.526 24.374 18.323 1.00 55.72 275 PRO A C 1
ATOM 2232 O O . PRO A 1 275 ? 5.501 25.113 18.406 1.00 55.72 275 PRO A O 1
ATOM 2235 N N . GLY A 1 276 ? 4.442 23.230 19.001 1.00 57.78 276 GLY A N 1
ATOM 2236 C CA . GLY A 1 276 ? 5.557 22.721 19.797 1.00 57.78 276 GLY A CA 1
ATOM 2237 C C . GLY A 1 276 ? 6.675 22.197 18.898 1.00 57.78 276 GLY A C 1
ATOM 2238 O O . GLY A 1 276 ? 6.702 20.999 18.624 1.00 57.78 276 GLY A O 1
ATOM 2239 N N . TRP A 1 277 ? 7.554 23.092 18.448 1.00 53.06 277 TRP A N 1
ATOM 2240 C CA . TRP A 1 277 ? 8.922 22.831 17.994 1.00 53.06 277 TRP A CA 1
ATOM 2241 C C . TRP A 1 277 ? 9.794 24.068 18.205 1.00 53.06 277 TRP A C 1
ATOM 2243 O O . TRP A 1 277 ? 9.303 25.194 17.967 1.00 53.06 277 TRP A O 1
#

Nearest PDB structures (foldseek):
  8uge-assembly1_3S  TM=8.747E-01  e=4.124E-05  Sus scrofa
  8uge-assembly1_3F  TM=8.745E-01  e=6.866E-05  Sus scrofa
  8ugf-assembly1_3S  TM=8.751E-01  e=9.115E-05  Sus scrofa
  6qbx-assembly1_d2  TM=8.679E-01  e=8.138E-05  Ovis aries
  8zos-assembly1_G  TM=8.700E-01  e=1.700E-04  Sus scrofa